Protein AF-A0A961ENX4-F1 (afdb_monomer)

pLDDT: mean 89.89, std 12.04, range [36.5, 98.56]

Structure (mmCIF, N/CA/C/O backbone):
data_AF-A0A961ENX4-F1
#
_entry.id   AF-A0A961ENX4-F1
#
loop_
_atom_site.group_PDB
_atom_site.id
_atom_site.type_symbol
_atom_site.label_atom_id
_atom_site.label_alt_id
_atom_site.label_comp_id
_atom_site.label_asym_id
_atom_site.label_entity_id
_atom_site.label_seq_id
_atom_site.pdbx_PDB_ins_code
_atom_site.Cartn_x
_atom_site.Cartn_y
_atom_site.Cartn_z
_atom_site.occupancy
_atom_site.B_iso_or_equiv
_atom_site.auth_seq_id
_atom_site.auth_comp_id
_atom_site.auth_asym_id
_atom_site.auth_atom_id
_atom_site.pdbx_PDB_model_num
ATOM 1 N N . MET A 1 1 ? -24.444 -2.095 -4.458 1.00 38.94 1 MET A N 1
ATOM 2 C CA . MET A 1 1 ? -23.773 -3.335 -4.015 1.00 38.94 1 MET A CA 1
ATOM 3 C C . MET A 1 1 ? -23.773 -3.340 -2.499 1.00 38.94 1 MET A C 1
ATOM 5 O O . MET A 1 1 ? -23.603 -2.269 -1.932 1.00 38.94 1 MET A O 1
ATOM 9 N N . ALA A 1 2 ? -24.076 -4.467 -1.851 1.00 36.50 2 ALA A N 1
ATOM 10 C CA . ALA A 1 2 ? -24.111 -4.526 -0.391 1.00 36.50 2 ALA A CA 1
ATOM 11 C C . ALA A 1 2 ? -22.717 -4.168 0.143 1.00 36.50 2 ALA A C 1
ATOM 13 O O . ALA A 1 2 ? -21.761 -4.895 -0.107 1.00 36.50 2 ALA A O 1
ATOM 14 N N . SER A 1 3 ? -22.601 -3.008 0.793 1.00 51.31 3 SER A N 1
ATOM 15 C CA . SER A 1 3 ? -21.394 -2.602 1.507 1.00 51.31 3 SER A CA 1
ATOM 16 C C . SER A 1 3 ? -21.159 -3.649 2.590 1.00 51.31 3 SER A C 1
ATOM 18 O O . SER A 1 3 ? -21.927 -3.748 3.547 1.00 51.31 3 SER A O 1
ATOM 20 N N . SER A 1 4 ? -20.166 -4.507 2.374 1.00 67.62 4 SER A N 1
ATOM 21 C CA . SER A 1 4 ? -19.713 -5.474 3.360 1.00 67.62 4 SER A CA 1
ATOM 22 C C . SER A 1 4 ? -19.139 -4.685 4.531 1.00 67.62 4 SER A C 1
ATOM 24 O O . SER A 1 4 ? -18.039 -4.142 4.445 1.00 67.62 4 SER A O 1
ATOM 26 N N . GLN A 1 5 ? -19.935 -4.546 5.587 1.00 77.56 5 GLN A N 1
ATOM 27 C CA . GLN A 1 5 ? -19.506 -3.894 6.814 1.00 77.56 5 GLN A CA 1
ATOM 28 C C . GLN A 1 5 ? -18.536 -4.812 7.552 1.00 77.56 5 GLN A C 1
ATOM 30 O O . GLN A 1 5 ? -18.799 -6.002 7.725 1.00 77.56 5 GLN A O 1
ATOM 35 N N . PHE A 1 6 ? -17.431 -4.248 8.016 1.00 84.88 6 PHE A N 1
ATOM 36 C CA . PHE A 1 6 ? -16.545 -4.893 8.962 1.00 84.88 6 PHE A CA 1
ATOM 37 C C . PHE A 1 6 ? -17.251 -5.001 10.320 1.00 84.88 6 PHE A C 1
ATOM 39 O O . PHE A 1 6 ? -17.574 -3.986 10.940 1.00 84.88 6 PHE A O 1
ATOM 46 N N . GLN A 1 7 ? -17.510 -6.230 10.769 1.00 81.25 7 GLN A N 1
ATOM 47 C CA . GLN A 1 7 ? -18.199 -6.517 12.037 1.00 81.25 7 GLN A CA 1
ATOM 48 C C . GLN A 1 7 ? -17.242 -7.000 13.140 1.00 81.25 7 GLN A C 1
ATOM 50 O O . GLN A 1 7 ? -17.686 -7.343 14.233 1.00 81.25 7 GLN A O 1
ATOM 55 N N . GLY A 1 8 ? -15.933 -6.997 12.876 1.00 78.50 8 GLY A N 1
ATOM 56 C CA . GLY A 1 8 ? -14.927 -7.610 13.741 1.00 78.50 8 GLY A CA 1
ATOM 57 C C . GLY A 1 8 ? -14.709 -9.087 13.415 1.00 78.50 8 GLY A C 1
ATOM 58 O O . GLY A 1 8 ? -15.290 -9.628 12.475 1.00 78.50 8 GLY A O 1
ATOM 59 N N . THR A 1 9 ? -13.839 -9.734 14.187 1.00 79.12 9 THR A N 1
ATOM 60 C CA . THR A 1 9 ? -13.528 -11.163 14.062 1.00 79.12 9 THR A CA 1
ATOM 61 C C . THR A 1 9 ? -13.322 -11.774 15.444 1.00 79.12 9 THR A C 1
ATOM 63 O O . THR A 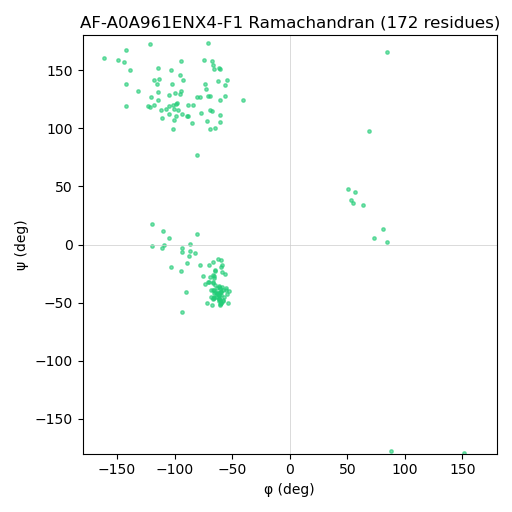1 9 ? -13.117 -11.058 16.424 1.00 79.12 9 THR A O 1
ATOM 66 N N . ASP A 1 10 ? -13.293 -13.105 15.524 1.00 79.19 10 ASP A N 1
ATOM 67 C CA . ASP A 1 10 ? -13.039 -13.837 16.776 1.00 79.19 10 ASP A CA 1
ATOM 68 C C . ASP A 1 10 ? -11.669 -13.515 17.412 1.00 79.19 10 ASP A C 1
ATOM 70 O O . ASP A 1 10 ? -11.407 -13.886 18.555 1.00 79.19 10 ASP A O 1
ATOM 74 N N . GLN A 1 11 ? -10.773 -12.855 16.669 1.00 79.94 11 GLN A N 1
ATOM 75 C CA . GLN A 1 11 ? -9.393 -12.569 17.066 1.00 79.94 11 GLN A CA 1
ATOM 76 C C . GLN A 1 11 ? -9.138 -11.086 17.362 1.00 79.94 11 GLN A C 1
ATOM 78 O O . GLN A 1 11 ? -8.025 -10.730 17.751 1.00 79.94 11 GLN A O 1
ATOM 83 N N . TYR A 1 12 ? -10.147 -10.220 17.224 1.00 84.38 12 TYR A N 1
ATOM 84 C CA . TYR A 1 12 ? -9.991 -8.787 17.447 1.00 84.38 12 TYR A CA 1
ATOM 85 C C . TYR A 1 12 ? -11.208 -8.174 18.121 1.00 84.38 12 TYR A C 1
ATOM 87 O O . TYR A 1 12 ? -12.316 -8.170 17.583 1.00 84.38 12 TYR A O 1
ATOM 95 N N . TYR A 1 13 ? -10.978 -7.603 19.303 1.00 84.31 13 TYR A N 1
ATOM 96 C CA . TYR A 1 13 ? -12.009 -6.864 20.014 1.00 84.31 13 TYR A CA 1
ATOM 97 C C . TYR A 1 13 ? -12.282 -5.535 19.306 1.00 84.31 13 TYR A C 1
ATOM 99 O O . TYR A 1 13 ? -11.491 -4.594 19.386 1.00 84.31 13 TYR A O 1
ATOM 107 N N . LEU A 1 14 ? -13.422 -5.463 18.623 1.00 86.81 14 LEU A N 1
ATOM 108 C CA . LEU A 1 14 ? -13.895 -4.261 17.953 1.00 86.81 14 LEU A CA 1
ATOM 109 C C . LEU A 1 14 ? -14.935 -3.562 18.832 1.00 86.81 14 LEU A C 1
ATOM 111 O O . LEU A 1 14 ? -16.048 -4.065 18.992 1.00 86.81 14 LEU A O 1
ATOM 115 N N . SER A 1 15 ? -14.596 -2.396 19.395 1.00 89.12 15 SER A N 1
ATOM 116 C CA . SER A 1 15 ? -15.615 -1.587 20.073 1.00 89.12 15 SER A CA 1
ATOM 117 C C . SER A 1 15 ? -16.646 -1.075 19.055 1.00 89.12 15 SER A C 1
ATOM 119 O O . SER A 1 15 ? -16.293 -0.842 17.892 1.00 89.12 15 SER A O 1
ATOM 121 N N . PRO A 1 16 ? -17.910 -0.851 19.460 1.00 89.31 16 PRO A N 1
ATOM 122 C CA . PRO A 1 16 ? -18.928 -0.309 18.562 1.00 89.31 16 PRO A CA 1
ATOM 123 C C . PRO A 1 16 ? -18.520 1.025 17.923 1.00 89.31 16 PRO A C 1
ATOM 125 O O . PRO A 1 16 ? -18.785 1.239 16.740 1.00 89.31 16 PRO A O 1
ATOM 128 N N . GLU A 1 17 ? -17.835 1.903 18.668 1.00 91.19 17 GLU A N 1
ATOM 129 C CA . GLU A 1 17 ? -17.363 3.183 18.124 1.00 91.19 17 GLU A CA 1
ATOM 130 C C . GLU A 1 17 ? -16.281 2.984 17.059 1.00 91.19 17 GLU A C 1
ATOM 132 O O . GLU A 1 17 ? -16.364 3.572 15.980 1.00 91.19 17 GLU A O 1
ATOM 137 N N . LEU A 1 18 ? -15.290 2.122 17.322 1.00 90.75 18 LEU A N 1
ATOM 138 C CA . LEU A 1 18 ? -14.226 1.834 16.362 1.00 90.75 18 LEU A CA 1
ATOM 139 C C . LEU A 1 18 ? -14.792 1.180 15.098 1.00 90.75 18 LEU A C 1
ATOM 141 O O . LEU A 1 18 ? -14.431 1.570 13.990 1.00 90.75 18 LEU A O 1
ATOM 145 N N . GLY A 1 19 ? -15.729 0.242 15.251 1.00 92.88 19 GLY A N 1
ATOM 146 C CA . GLY A 1 19 ? -16.423 -0.377 14.124 1.00 92.88 19 GLY A CA 1
ATOM 147 C C . GLY A 1 19 ? -17.184 0.639 13.271 1.00 92.88 19 GLY A C 1
ATOM 148 O O . GLY A 1 19 ? -17.126 0.574 12.043 1.00 92.88 19 GLY A O 1
ATOM 149 N N . ALA A 1 20 ? -17.852 1.615 13.893 1.00 93.50 20 ALA A N 1
ATOM 150 C CA . ALA A 1 20 ? -18.536 2.682 13.168 1.00 93.50 20 ALA A CA 1
ATOM 151 C C . ALA A 1 20 ? -17.556 3.564 12.376 1.00 93.50 20 ALA A C 1
ATOM 153 O O . ALA A 1 20 ? -17.796 3.828 11.198 1.00 93.50 20 ALA A O 1
ATOM 154 N N . ILE A 1 21 ? -16.434 3.968 12.986 1.00 94.69 21 ILE A N 1
ATOM 155 C CA . ILE A 1 21 ? -15.397 4.780 12.327 1.00 94.69 21 ILE A CA 1
ATOM 156 C C . ILE A 1 21 ? -14.795 4.030 11.134 1.00 94.69 21 ILE A C 1
ATOM 158 O O . ILE A 1 21 ? -14.695 4.589 10.043 1.00 94.69 21 ILE A O 1
ATOM 162 N N . VAL A 1 22 ? -14.438 2.754 11.318 1.00 94.81 22 VAL A N 1
ATOM 163 C CA . VAL A 1 22 ? -13.859 1.915 10.258 1.00 94.81 22 VAL A CA 1
ATOM 164 C C . VAL A 1 22 ? -14.820 1.790 9.081 1.00 94.81 22 VAL A C 1
ATOM 166 O O . VAL A 1 22 ? -14.445 2.062 7.942 1.00 94.81 22 VAL A O 1
ATOM 169 N N . ASN A 1 23 ? -16.078 1.436 9.342 1.00 94.94 23 ASN A N 1
ATOM 170 C CA . ASN A 1 23 ? -17.070 1.281 8.281 1.00 94.94 23 ASN A CA 1
ATOM 171 C C . ASN A 1 23 ? -17.376 2.598 7.562 1.00 94.94 23 ASN A C 1
ATOM 173 O O . ASN A 1 23 ? -17.581 2.598 6.349 1.00 94.94 23 ASN A O 1
ATOM 177 N N . MET A 1 24 ? -17.367 3.720 8.284 1.00 95.62 24 MET A N 1
ATOM 178 C CA . MET A 1 24 ? -17.531 5.044 7.691 1.00 95.62 24 MET A CA 1
ATOM 179 C C . MET A 1 24 ? -16.357 5.395 6.773 1.00 95.62 24 MET A C 1
ATOM 181 O O . MET A 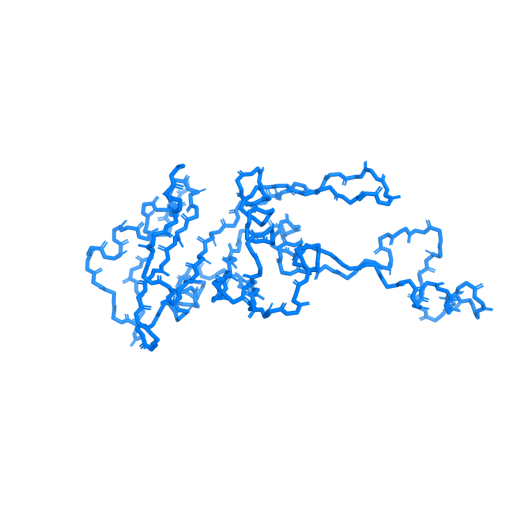1 24 ? -16.585 5.803 5.637 1.00 95.62 24 MET A O 1
ATOM 185 N N . ALA A 1 25 ? -15.115 5.166 7.211 1.00 95.19 25 ALA A N 1
ATOM 186 C CA . ALA A 1 25 ? -13.925 5.391 6.391 1.00 95.19 25 ALA A CA 1
ATOM 187 C C . ALA A 1 25 ? -13.937 4.534 5.111 1.00 95.19 25 ALA A C 1
ATOM 189 O O . ALA A 1 25 ? -13.689 5.049 4.021 1.00 95.19 25 ALA A O 1
ATOM 190 N N . ILE A 1 26 ? -14.322 3.255 5.222 1.00 94.81 26 ILE A N 1
ATOM 191 C CA . ILE A 1 26 ? -14.466 2.335 4.079 1.00 94.81 26 ILE A CA 1
ATOM 192 C C . ILE A 1 26 ? -15.527 2.835 3.091 1.00 94.81 26 ILE A C 1
ATOM 194 O O . ILE A 1 26 ? -15.290 2.820 1.879 1.00 94.81 26 ILE A O 1
ATOM 198 N N . ALA A 1 27 ? -16.687 3.265 3.597 1.00 94.44 27 ALA A N 1
ATOM 199 C CA . ALA A 1 27 ? -17.802 3.743 2.782 1.00 94.44 27 ALA A CA 1
ATOM 200 C C . ALA A 1 27 ? -17.514 5.092 2.105 1.00 94.44 27 ALA A C 1
ATOM 202 O O . ALA A 1 27 ? -17.996 5.333 1.003 1.00 94.44 27 ALA A O 1
ATOM 203 N N . MET A 1 28 ? -16.732 5.958 2.755 1.00 94.69 28 MET A N 1
ATOM 204 C CA . MET A 1 28 ? -16.313 7.255 2.216 1.00 94.69 28 MET A CA 1
ATOM 205 C C . MET A 1 28 ? -15.040 7.177 1.366 1.00 94.69 28 MET A C 1
ATOM 207 O O . MET A 1 28 ? -14.628 8.195 0.813 1.00 94.69 28 MET A O 1
ATOM 211 N N . GLU A 1 29 ? -14.404 6.004 1.295 1.00 94.06 29 GLU A N 1
ATOM 212 C CA . GLU A 1 29 ? -13.115 5.791 0.624 1.00 94.06 29 GLU A CA 1
ATOM 213 C C . GLU A 1 29 ? -12.031 6.769 1.100 1.00 94.06 29 GLU A C 1
ATOM 215 O O . GLU A 1 29 ? -11.218 7.275 0.320 1.00 94.06 29 GLU A O 1
ATOM 220 N N . LYS A 1 30 ? -12.047 7.060 2.405 1.00 93.25 30 LYS A N 1
ATOM 221 C CA . LYS A 1 30 ? -11.075 7.933 3.060 1.00 93.25 30 LYS A CA 1
ATOM 222 C C . LYS A 1 30 ? -10.040 7.096 3.816 1.00 93.25 30 LYS A C 1
ATOM 224 O O . LYS A 1 30 ? -10.430 6.139 4.488 1.00 93.25 30 LYS A O 1
ATOM 229 N N . PRO A 1 31 ? -8.743 7.453 3.750 1.00 94.88 31 PRO A N 1
ATOM 230 C CA . PRO A 1 31 ? -7.724 6.829 4.586 1.00 94.88 31 PRO A CA 1
ATOM 231 C C . PRO A 1 31 ? -8.055 6.945 6.077 1.00 94.88 31 PRO A C 1
ATOM 233 O O . PRO A 1 31 ? -8.461 8.009 6.548 1.00 94.88 31 PRO A O 1
ATOM 236 N N . LEU A 1 32 ? -7.852 5.861 6.829 1.00 94.81 32 LEU A N 1
ATOM 237 C CA . LEU A 1 32 ? -8.027 5.840 8.280 1.00 94.81 32 LEU A CA 1
ATOM 238 C C . LEU A 1 32 ? -6.665 5.849 8.978 1.00 94.81 32 LEU A C 1
ATOM 240 O O . LEU A 1 32 ? -5.937 4.859 8.930 1.00 94.81 32 LEU A O 1
ATOM 244 N N . LEU A 1 33 ? -6.343 6.949 9.665 1.00 94.31 33 LEU A N 1
ATOM 245 C CA . LEU A 1 33 ? -5.155 7.052 10.514 1.00 94.31 33 LEU A CA 1
ATOM 246 C C . LEU A 1 33 ? -5.462 6.571 11.937 1.00 94.31 33 LEU A C 1
ATOM 248 O O . LEU A 1 33 ? -6.287 7.152 12.640 1.00 94.31 33 LEU A O 1
ATOM 252 N N . LEU A 1 34 ? -4.739 5.547 12.376 1.00 93.38 34 LEU A N 1
ATOM 253 C CA . LEU A 1 34 ? -4.788 4.992 13.721 1.00 93.38 34 LEU A CA 1
ATOM 254 C C . LEU A 1 34 ? -3.545 5.424 14.498 1.00 93.38 34 LEU A C 1
ATOM 256 O O . LEU A 1 34 ? -2.420 5.064 14.143 1.00 93.38 34 LEU A O 1
ATOM 260 N N . THR A 1 35 ? -3.755 6.151 15.592 1.00 91.31 35 THR A N 1
ATOM 261 C CA . THR A 1 35 ? -2.699 6.576 16.519 1.00 91.31 35 THR A CA 1
ATOM 262 C C . THR A 1 35 ? -2.880 5.920 17.883 1.00 91.31 35 THR A C 1
ATOM 264 O O . THR A 1 35 ? -3.987 5.554 18.280 1.00 91.31 35 THR A O 1
ATOM 267 N N . GLY A 1 36 ? -1.783 5.724 18.613 1.00 88.56 36 GLY A N 1
ATOM 268 C CA . GLY A 1 36 ? -1.824 5.197 19.977 1.00 88.56 36 GLY A CA 1
ATOM 269 C C . GLY A 1 36 ? -0.565 4.434 20.357 1.00 88.56 36 GLY A C 1
ATOM 270 O O . GLY A 1 36 ? 0.342 4.276 19.543 1.00 88.56 36 GLY A O 1
ATOM 271 N N . GLU A 1 37 ? -0.534 3.910 21.580 1.00 86.62 37 GLU A N 1
ATOM 272 C CA . GLU A 1 37 ? 0.624 3.179 22.104 1.00 86.62 37 GLU A CA 1
ATOM 273 C C . GLU A 1 37 ? 0.940 1.913 21.277 1.00 86.62 37 GLU A C 1
ATOM 275 O O . GLU A 1 37 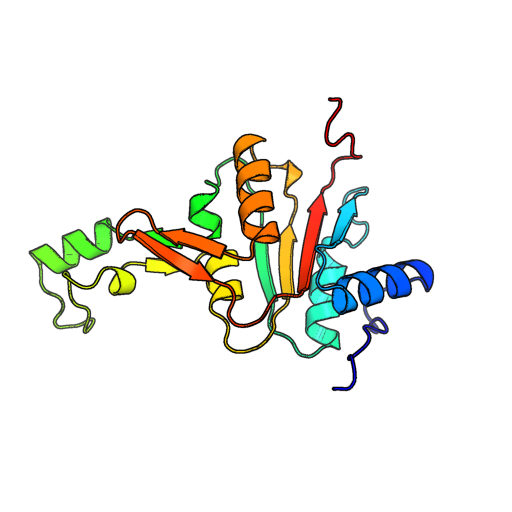? 0.041 1.313 20.667 1.00 86.62 37 GLU A O 1
ATOM 280 N N . PRO A 1 38 ? 2.206 1.471 21.228 1.00 86.75 38 PRO A N 1
ATOM 281 C CA . PRO A 1 38 ? 2.560 0.167 20.681 1.00 86.75 38 PRO A CA 1
ATOM 282 C C . PRO A 1 38 ? 1.770 -0.965 21.355 1.00 86.75 38 PRO A C 1
ATOM 284 O O . PRO A 1 38 ? 1.529 -0.946 22.560 1.00 86.75 3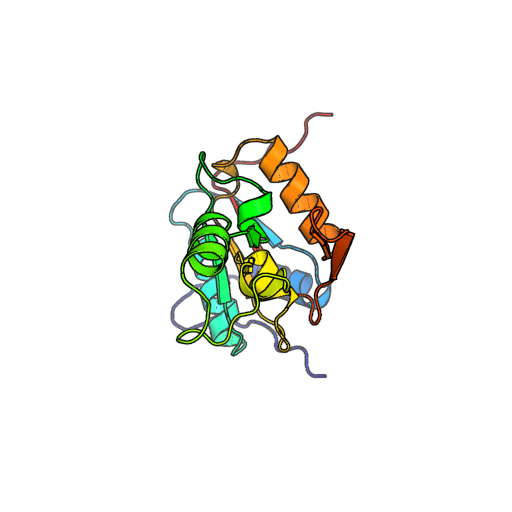8 PRO A O 1
ATOM 287 N N . GLY A 1 39 ? 1.362 -1.970 20.576 1.00 85.00 39 GLY A N 1
ATOM 288 C CA . GLY A 1 39 ? 0.634 -3.134 21.098 1.00 85.00 39 GLY A CA 1
ATOM 289 C C . GLY A 1 39 ? -0.884 -2.965 21.255 1.00 85.00 39 GLY A C 1
ATOM 290 O O . GLY A 1 39 ? -1.547 -3.913 21.657 1.00 85.00 39 GLY A O 1
ATOM 291 N N . THR A 1 40 ? -1.472 -1.825 20.874 1.00 87.88 40 THR A N 1
ATOM 292 C CA . THR A 1 40 ? -2.938 -1.599 20.920 1.00 87.88 40 THR A CA 1
ATOM 293 C C . THR A 1 40 ? -3.718 -2.204 19.743 1.00 87.88 40 THR A C 1
ATOM 295 O O . THR A 1 40 ? -4.904 -1.939 19.577 1.00 87.88 40 THR A O 1
ATOM 298 N N . GLY A 1 41 ? -3.070 -3.014 18.899 1.00 90.81 41 GLY A N 1
ATOM 299 C CA . GLY A 1 41 ? -3.735 -3.726 17.802 1.00 90.81 41 GLY A CA 1
ATOM 300 C C . GLY A 1 41 ? -3.998 -2.903 16.532 1.00 90.81 41 GLY A C 1
ATOM 301 O O . GLY A 1 41 ? -4.734 -3.370 15.670 1.00 90.81 41 GLY A O 1
ATOM 302 N N . LYS A 1 42 ? -3.394 -1.716 16.370 1.00 94.12 42 LYS A N 1
ATOM 303 C CA . LYS A 1 42 ? -3.555 -0.862 15.168 1.00 94.12 42 LYS A CA 1
ATOM 304 C C . LYS A 1 42 ? -3.242 -1.611 13.870 1.00 94.12 42 LYS A C 1
ATOM 306 O O . LYS A 1 42 ? -4.050 -1.636 12.951 1.00 94.12 42 LYS A O 1
ATOM 311 N N . THR A 1 43 ? -2.086 -2.269 13.837 1.00 95.00 43 THR A N 1
ATOM 312 C CA . THR A 1 43 ? -1.650 -3.102 12.715 1.00 95.00 43 THR A CA 1
ATOM 313 C C . THR A 1 43 ? -2.621 -4.261 12.497 1.00 95.00 43 THR A C 1
ATOM 315 O O . THR A 1 43 ? -3.079 -4.466 11.379 1.00 95.00 43 THR A O 1
ATOM 318 N N . GLN A 1 44 ? -3.008 -4.967 13.570 1.00 94.94 44 GLN A N 1
ATOM 319 C CA . GLN A 1 44 ? -3.917 -6.118 13.503 1.00 94.94 44 GLN A CA 1
ATOM 320 C C . GLN A 1 44 ? -5.281 -5.758 12.901 1.00 94.94 44 GLN A C 1
ATOM 322 O O . GLN A 1 44 ? -5.825 -6.551 12.141 1.00 94.94 44 GLN A O 1
ATOM 327 N N . LEU A 1 45 ? -5.808 -4.561 13.174 1.00 94.94 45 LEU A N 1
ATOM 328 C CA . LEU A 1 45 ? -7.083 -4.110 12.614 1.00 94.94 45 LEU A CA 1
ATOM 329 C C . LEU A 1 45 ? -7.104 -4.201 11.078 1.00 94.94 45 LEU A C 1
ATOM 331 O O . LEU A 1 45 ? -8.082 -4.684 10.518 1.00 94.94 45 LEU A O 1
ATOM 335 N N . ALA A 1 46 ? -6.024 -3.817 10.391 1.00 96.38 46 ALA A N 1
ATOM 336 C CA . ALA A 1 46 ? -5.955 -3.918 8.930 1.00 96.38 46 ALA A CA 1
ATOM 337 C C . ALA A 1 46 ? -6.002 -5.374 8.434 1.00 96.38 46 ALA A C 1
ATOM 339 O O . ALA A 1 46 ? -6.703 -5.674 7.467 1.00 96.38 46 ALA A O 1
ATOM 340 N N . PHE A 1 47 ? -5.307 -6.288 9.123 1.00 96.31 47 PHE A N 1
ATOM 341 C CA . PHE A 1 47 ? -5.344 -7.722 8.810 1.00 96.31 47 PHE A CA 1
ATOM 342 C C . PHE A 1 47 ? -6.750 -8.298 8.984 1.00 96.31 47 PHE A C 1
ATOM 344 O O . PHE A 1 47 ? -7.212 -9.074 8.149 1.00 96.31 47 PHE A O 1
ATOM 351 N N . GLU A 1 48 ? -7.450 -7.898 10.043 1.00 95.81 48 GLU A N 1
ATOM 352 C CA . GLU A 1 48 ? -8.800 -8.388 10.319 1.00 95.81 48 GLU A CA 1
ATOM 353 C C . GLU A 1 48 ? -9.843 -7.796 9.376 1.00 95.81 48 GLU A C 1
ATOM 355 O O . GLU A 1 48 ? -10.763 -8.511 8.984 1.00 95.81 48 GLU A O 1
ATOM 360 N N . ILE A 1 49 ? -9.682 -6.542 8.941 1.00 95.25 49 ILE A N 1
ATOM 361 C CA . ILE A 1 49 ? -10.509 -5.960 7.876 1.00 95.25 49 ILE A CA 1
ATOM 362 C C . ILE A 1 49 ? -10.337 -6.772 6.590 1.00 95.25 49 ILE A C 1
ATOM 364 O O . ILE A 1 49 ? -11.331 -7.229 6.027 1.00 95.25 49 ILE A O 1
ATOM 368 N N . ALA A 1 50 ? -9.096 -7.010 6.152 1.00 96.25 50 ALA A N 1
ATOM 369 C CA . ALA A 1 50 ? -8.823 -7.781 4.938 1.00 96.25 50 ALA A CA 1
ATOM 370 C C . ALA A 1 50 ? -9.433 -9.188 5.022 1.00 96.25 50 ALA A C 1
ATOM 372 O O . ALA A 1 50 ? -10.183 -9.608 4.141 1.00 96.25 50 ALA A O 1
ATOM 373 N N . ARG A 1 51 ? -9.205 -9.882 6.143 1.00 94.25 51 ARG A N 1
ATOM 374 C CA . ARG A 1 51 ? -9.749 -11.219 6.401 1.00 94.25 51 ARG A CA 1
ATOM 375 C C . ARG A 1 51 ? -11.277 -11.242 6.424 1.00 94.25 51 ARG A C 1
ATOM 377 O O . ARG A 1 51 ? -11.876 -12.101 5.784 1.00 94.25 51 ARG A O 1
ATOM 384 N N . SER A 1 52 ? -11.908 -10.329 7.162 1.00 93.62 52 SER A N 1
ATOM 385 C CA . SER A 1 52 ? -13.367 -10.276 7.319 1.00 93.62 52 SER A CA 1
ATOM 386 C C . SER A 1 52 ? -14.076 -9.928 6.015 1.00 93.62 52 SER A C 1
ATOM 388 O O . SER A 1 52 ? -15.205 -10.371 5.812 1.00 93.62 52 SER A O 1
ATOM 390 N N . LEU A 1 53 ? -13.445 -9.125 5.157 1.00 93.88 53 LEU A N 1
ATOM 391 C CA . LEU A 1 53 ? -14.004 -8.713 3.872 1.00 93.88 53 LEU A CA 1
ATOM 392 C C . LEU A 1 53 ? -13.562 -9.616 2.709 1.00 93.88 53 LEU A C 1
ATOM 394 O O . LEU A 1 53 ? -14.018 -9.416 1.586 1.00 93.88 53 LEU A O 1
ATOM 398 N N . GLY A 1 54 ? -12.702 -10.609 2.964 1.00 95.19 54 GLY A N 1
ATOM 399 C CA . GLY A 1 54 ? -12.169 -11.508 1.937 1.00 95.19 54 GLY A CA 1
ATOM 400 C C . GLY A 1 54 ? -11.317 -10.789 0.886 1.00 95.19 54 GLY A C 1
ATOM 401 O O . GLY A 1 54 ? -11.369 -11.150 -0.287 1.00 95.19 54 GLY A O 1
ATOM 402 N N . MET A 1 55 ? -10.588 -9.751 1.297 1.00 96.75 55 MET A N 1
ATOM 403 C CA . MET A 1 55 ? -9.746 -8.917 0.439 1.00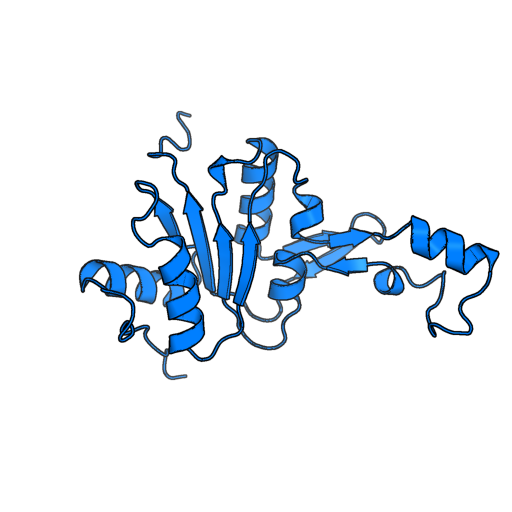 96.75 55 MET A CA 1
ATOM 404 C C . MET A 1 55 ? -8.267 -9.272 0.599 1.00 96.75 55 MET A C 1
ATOM 406 O O . MET A 1 55 ? -7.825 -9.655 1.684 1.00 96.75 55 MET A O 1
ATOM 410 N N . ASP A 1 56 ? -7.496 -9.079 -0.470 1.00 97.94 56 ASP A N 1
ATOM 411 C CA . ASP A 1 56 ? -6.036 -9.129 -0.403 1.00 97.94 56 ASP A CA 1
ATOM 412 C C . ASP A 1 56 ? -5.495 -7.966 0.445 1.00 97.94 56 ASP A C 1
ATOM 414 O O . ASP A 1 56 ? -6.137 -6.917 0.573 1.00 97.94 56 ASP A O 1
ATOM 418 N N . LEU A 1 57 ? -4.311 -8.152 1.034 1.00 98.25 57 LEU A N 1
ATOM 419 C CA . LEU A 1 57 ? -3.657 -7.165 1.893 1.00 98.25 57 LEU A CA 1
ATOM 420 C C . LEU A 1 57 ? -2.267 -6.827 1.357 1.00 98.25 57 LEU A C 1
ATOM 422 O O . LEU A 1 57 ? -1.376 -7.675 1.335 1.00 98.25 57 LEU A O 1
ATOM 426 N N . GLU A 1 58 ? -2.068 -5.559 1.021 1.00 98.44 58 GLU A N 1
ATOM 427 C CA . GLU A 1 58 ? -0.765 -4.990 0.705 1.00 98.44 58 GLU A CA 1
ATOM 428 C C . GLU A 1 58 ? -0.215 -4.244 1.919 1.00 98.44 58 GLU A C 1
ATOM 430 O O . GLU A 1 58 ? -0.903 -3.426 2.530 1.00 98.44 58 GLU A O 1
ATOM 435 N N . VAL A 1 59 ? 1.035 -4.531 2.291 1.00 98.00 59 VAL A N 1
ATOM 436 C CA . VAL A 1 59 ? 1.658 -3.967 3.496 1.00 98.00 59 VAL A CA 1
ATOM 437 C C . VAL A 1 59 ? 2.919 -3.198 3.136 1.00 98.00 59 VAL A C 1
ATOM 439 O O . VAL A 1 59 ? 3.905 -3.769 2.667 1.00 98.00 59 VAL A O 1
ATOM 442 N N . LEU A 1 60 ? 2.907 -1.905 3.439 1.00 96.31 60 LEU A N 1
ATOM 443 C CA . LEU A 1 60 ? 4.081 -1.054 3.511 1.00 96.31 60 LEU A CA 1
ATOM 444 C C . LEU A 1 60 ? 4.469 -0.892 4.978 1.00 96.31 60 LEU A C 1
ATOM 446 O O . LEU A 1 60 ? 3.803 -0.181 5.722 1.00 96.31 60 LEU A O 1
ATOM 450 N N . ARG A 1 61 ? 5.561 -1.531 5.401 1.00 94.62 61 ARG A N 1
ATOM 451 C CA . ARG A 1 61 ? 6.139 -1.277 6.725 1.00 94.62 61 ARG A CA 1
ATOM 452 C C . ARG A 1 61 ? 7.217 -0.212 6.612 1.00 94.62 61 ARG A C 1
ATOM 454 O O . ARG A 1 61 ? 8.269 -0.468 6.021 1.00 94.62 61 ARG A O 1
ATOM 461 N N . ALA A 1 62 ? 6.953 0.952 7.189 1.00 90.25 62 ALA A N 1
ATOM 462 C CA . ALA A 1 62 ? 7.874 2.070 7.178 1.00 90.25 62 ALA A CA 1
ATOM 463 C C . ALA A 1 62 ? 9.188 1.740 7.900 1.00 90.25 62 ALA A C 1
ATOM 465 O O . ALA A 1 62 ? 9.235 1.071 8.937 1.00 90.25 62 ALA A O 1
ATOM 466 N N . LYS A 1 63 ? 10.280 2.231 7.320 1.00 88.56 63 LYS A N 1
ATOM 467 C CA . LYS A 1 63 ? 11.633 2.194 7.874 1.00 88.56 63 LYS A CA 1
ATOM 468 C C . LYS A 1 63 ? 12.273 3.545 7.596 1.00 88.56 63 LYS A C 1
ATOM 470 O O . LYS A 1 63 ? 11.999 4.124 6.554 1.00 88.56 63 LYS A O 1
ATOM 475 N N . SER A 1 64 ? 13.190 3.989 8.447 1.00 83.38 64 SER A N 1
ATOM 476 C CA . SER A 1 64 ? 13.898 5.266 8.255 1.00 83.38 64 SER A CA 1
ATOM 477 C C . SER A 1 64 ? 14.701 5.345 6.955 1.00 83.38 64 SER A C 1
ATOM 479 O O . SER A 1 64 ? 15.036 6.424 6.493 1.00 83.38 64 SER A O 1
ATOM 481 N N . THR A 1 65 ? 15.021 4.201 6.351 1.00 85.06 65 THR A N 1
ATOM 482 C CA . THR A 1 65 ? 15.801 4.129 5.113 1.00 85.06 65 THR A CA 1
ATOM 483 C C . THR A 1 65 ? 14.948 4.084 3.849 1.00 85.06 65 THR A C 1
ATOM 485 O O . THR A 1 65 ? 15.523 4.041 2.764 1.00 85.06 65 THR A O 1
ATOM 488 N N . ILE A 1 66 ? 13.618 3.987 3.963 1.00 82.75 66 ILE A N 1
ATOM 489 C CA . ILE A 1 66 ? 12.757 3.834 2.788 1.00 82.75 66 ILE A CA 1
ATOM 490 C C . ILE A 1 66 ? 12.674 5.153 2.027 1.00 82.75 66 ILE A C 1
ATOM 492 O O . ILE A 1 66 ? 12.523 6.218 2.622 1.00 82.75 66 ILE A O 1
ATOM 496 N N . ARG A 1 67 ? 12.736 5.078 0.700 1.00 84.06 67 ARG A N 1
ATOM 497 C CA . ARG A 1 67 ? 12.424 6.223 -0.161 1.00 84.06 67 ARG A CA 1
ATOM 498 C C . ARG A 1 67 ? 10.952 6.166 -0.547 1.00 84.06 67 ARG A C 1
ATOM 500 O O . ARG A 1 67 ? 10.449 5.083 -0.828 1.00 84.06 67 ARG A O 1
ATOM 507 N N . GLY A 1 68 ? 10.270 7.310 -0.612 1.00 80.31 68 GLY A N 1
ATOM 508 C CA . GLY A 1 68 ? 8.848 7.357 -0.990 1.00 80.31 68 GLY A CA 1
ATOM 509 C C . GLY A 1 68 ? 8.558 6.646 -2.318 1.00 80.31 68 GLY A C 1
ATOM 510 O O . GLY A 1 68 ? 7.609 5.876 -2.412 1.00 80.31 68 GLY A O 1
ATOM 511 N N . GLU A 1 69 ? 9.449 6.800 -3.303 1.00 86.62 69 GLU A N 1
ATOM 512 C CA . GLU A 1 69 ? 9.362 6.120 -4.604 1.00 86.62 69 GLU A CA 1
ATOM 513 C C . GLU A 1 69 ? 9.332 4.587 -4.462 1.00 86.62 69 GLU A C 1
ATOM 515 O O . GLU A 1 69 ? 8.514 3.945 -5.113 1.00 86.62 69 GLU A O 1
ATOM 520 N N . GLU A 1 70 ? 10.113 4.000 -3.543 1.00 91.81 70 GLU A N 1
ATOM 521 C CA . GLU A 1 70 ? 10.171 2.544 -3.314 1.00 91.81 70 GLU A CA 1
ATOM 522 C C . GLU A 1 70 ? 8.844 1.967 -2.793 1.00 91.81 70 GLU A C 1
ATOM 524 O O . GLU A 1 70 ? 8.569 0.776 -2.972 1.00 91.81 70 GLU A O 1
ATOM 529 N N . ALA A 1 71 ? 7.995 2.793 -2.171 1.00 94.69 71 ALA A N 1
ATOM 530 C CA . ALA A 1 71 ? 6.645 2.385 -1.791 1.00 94.69 71 ALA A CA 1
ATOM 531 C C . ALA A 1 71 ? 5.742 2.178 -3.019 1.00 94.69 71 ALA A C 1
ATOM 533 O O . ALA A 1 71 ? 4.832 1.343 -2.979 1.00 94.69 71 ALA A O 1
ATOM 534 N N . CYS A 1 72 ? 6.018 2.891 -4.113 1.00 96.81 72 CYS A N 1
ATOM 535 C CA . CYS A 1 72 ? 5.288 2.829 -5.374 1.00 96.81 72 CYS A CA 1
ATOM 536 C C . CYS A 1 72 ? 5.931 1.831 -6.346 1.00 96.81 72 CYS A C 1
ATOM 538 O O . CYS A 1 72 ? 5.284 0.867 -6.763 1.00 96.81 72 CYS A O 1
ATOM 540 N N . TYR A 1 73 ? 7.205 2.021 -6.692 1.00 96.75 73 TYR A N 1
ATOM 541 C CA . TYR A 1 73 ? 7.954 1.162 -7.604 1.00 96.75 73 TYR A CA 1
ATOM 542 C C . TYR A 1 73 ? 9.474 1.338 -7.469 1.00 96.75 73 TYR A C 1
ATOM 544 O O . TYR A 1 73 ? 9.974 2.353 -6.999 1.00 96.75 73 TYR A O 1
ATOM 552 N N . VAL A 1 74 ? 10.224 0.343 -7.937 1.00 95.25 74 VAL A N 1
ATOM 553 C CA . VAL A 1 74 ? 11.680 0.398 -8.090 1.00 95.25 74 VAL A CA 1
ATOM 554 C C . VAL A 1 74 ? 12.043 -0.108 -9.475 1.00 95.25 74 VAL A C 1
ATOM 556 O O . VAL A 1 74 ? 11.581 -1.170 -9.892 1.00 95.25 74 VAL A O 1
ATOM 559 N N . GLN A 1 75 ? 12.893 0.627 -10.187 1.00 94.44 75 GLN A N 1
ATOM 560 C CA . GLN A 1 75 ? 13.479 0.136 -11.428 1.00 94.44 75 GLN A CA 1
ATOM 561 C C . GLN A 1 75 ? 14.713 -0.731 -11.133 1.00 94.44 75 GLN A C 1
ATOM 563 O O . GLN A 1 75 ? 15.715 -0.244 -10.607 1.00 94.44 75 GLN A O 1
ATOM 568 N N . ASP A 1 76 ? 14.691 -1.997 -11.549 1.00 94.75 76 ASP A N 1
ATOM 569 C CA . ASP A 1 76 ? 15.843 -2.897 -11.476 1.00 94.75 76 ASP A CA 1
ATOM 570 C C . ASP A 1 76 ? 16.809 -2.649 -12.647 1.00 94.75 76 ASP A C 1
ATOM 572 O O . ASP A 1 76 ? 16.875 -3.369 -13.651 1.00 94.75 76 ASP A O 1
ATOM 576 N N . THR A 1 77 ? 17.570 -1.564 -12.522 1.00 93.31 77 THR A N 1
ATOM 577 C CA . THR A 1 77 ? 18.568 -1.153 -13.515 1.00 93.31 77 THR A CA 1
ATOM 578 C C . THR A 1 77 ? 19.728 -2.139 -13.623 1.00 93.31 77 THR A C 1
ATOM 580 O O . THR A 1 77 ? 20.306 -2.273 -14.704 1.00 93.31 77 THR A O 1
ATOM 583 N N . VAL A 1 78 ? 20.065 -2.850 -12.541 1.00 93.94 78 VAL A N 1
ATOM 584 C CA . VAL A 1 78 ? 21.137 -3.858 -12.540 1.00 93.94 78 VAL A CA 1
ATOM 585 C C . VAL A 1 78 ? 20.735 -5.032 -13.421 1.00 93.94 78 VAL A C 1
ATOM 587 O O . VAL A 1 78 ? 21.504 -5.450 -14.289 1.00 93.94 78 VAL A O 1
ATOM 590 N N . LEU A 1 79 ? 19.509 -5.520 -13.251 1.00 93.62 79 LEU A N 1
ATOM 591 C CA . LEU A 1 79 ? 18.969 -6.610 -14.043 1.00 93.62 79 LEU A CA 1
ATOM 592 C C . LEU A 1 79 ? 18.787 -6.216 -15.509 1.00 93.62 79 LEU A C 1
ATOM 594 O O . LEU A 1 79 ? 19.152 -6.991 -16.392 1.00 93.62 79 LEU A O 1
ATOM 598 N N . ARG A 1 80 ? 18.336 -4.984 -15.781 1.00 94.50 80 ARG A N 1
ATOM 599 C CA . ARG A 1 80 ? 18.261 -4.444 -17.148 1.00 94.50 80 ARG A CA 1
ATOM 600 C C . ARG A 1 80 ? 19.628 -4.371 -17.822 1.00 94.50 80 ARG A C 1
ATOM 602 O O . ARG A 1 80 ? 19.763 -4.748 -18.983 1.00 94.50 80 ARG A O 1
ATOM 609 N N . LEU A 1 81 ? 20.654 -3.907 -17.108 1.00 93.81 81 LEU A N 1
ATOM 610 C CA . LEU A 1 81 ? 22.018 -3.833 -17.634 1.00 93.81 81 LEU A CA 1
ATOM 611 C C . LEU A 1 81 ? 22.607 -5.225 -17.891 1.00 93.81 81 LEU A C 1
ATOM 613 O O . LEU A 1 81 ? 23.306 -5.421 -18.886 1.00 93.81 81 LEU A O 1
ATOM 617 N N . ASN A 1 82 ? 22.338 -6.180 -17.002 1.00 93.50 82 ASN A N 1
ATOM 618 C CA . ASN A 1 82 ? 22.743 -7.570 -17.171 1.00 93.50 82 ASN A CA 1
ATOM 619 C C . ASN A 1 82 ? 22.114 -8.174 -18.436 1.00 93.50 82 ASN A C 1
ATOM 621 O O . ASN A 1 82 ? 22.827 -8.675 -19.305 1.00 93.50 82 ASN A O 1
ATOM 625 N N . ASP A 1 83 ? 20.800 -8.033 -18.583 1.00 94.56 83 ASP A N 1
ATOM 626 C CA . ASP A 1 83 ? 20.048 -8.504 -19.746 1.00 94.56 83 ASP A CA 1
ATOM 627 C C . ASP A 1 83 ? 20.509 -7.817 -21.050 1.00 94.56 83 ASP A C 1
ATOM 629 O O . ASP A 1 83 ? 20.615 -8.467 -22.089 1.00 94.56 83 ASP A O 1
ATOM 633 N N . ALA A 1 84 ? 20.887 -6.534 -21.004 1.00 92.25 84 ALA A N 1
ATOM 634 C CA . ALA A 1 84 ? 21.448 -5.815 -22.153 1.00 92.25 84 ALA A CA 1
ATOM 635 C C . ALA A 1 84 ? 22.832 -6.330 -22.592 1.00 92.25 84 ALA A C 1
ATOM 637 O O . ALA A 1 84 ? 23.199 -6.187 -23.757 1.00 92.25 84 ALA A O 1
ATOM 638 N N . ARG A 1 85 ? 23.612 -6.922 -21.677 1.00 92.44 85 ARG A N 1
ATOM 639 C CA . ARG A 1 85 ? 24.947 -7.477 -21.969 1.00 92.44 85 ARG A CA 1
ATOM 640 C C . ARG A 1 85 ? 24.906 -8.938 -22.392 1.00 92.44 85 ARG A C 1
ATOM 642 O O . ARG A 1 85 ? 25.670 -9.331 -23.269 1.00 92.44 85 ARG A O 1
ATOM 649 N N . PHE A 1 86 ? 24.065 -9.736 -21.741 1.00 92.38 86 PHE A N 1
ATOM 650 C CA . PHE A 1 86 ? 24.073 -11.195 -21.872 1.00 92.38 86 PHE A CA 1
ATOM 651 C C . PHE A 1 86 ? 22.839 -11.754 -22.599 1.00 92.38 86 PHE A C 1
ATOM 653 O O . PHE A 1 86 ? 22.790 -12.951 -22.881 1.00 92.38 86 PHE A O 1
ATOM 660 N N . GLY A 1 87 ? 21.884 -10.894 -22.964 1.00 89.62 87 GLY A N 1
ATOM 661 C CA . GLY A 1 87 ? 20.643 -11.251 -23.648 1.00 89.62 87 GLY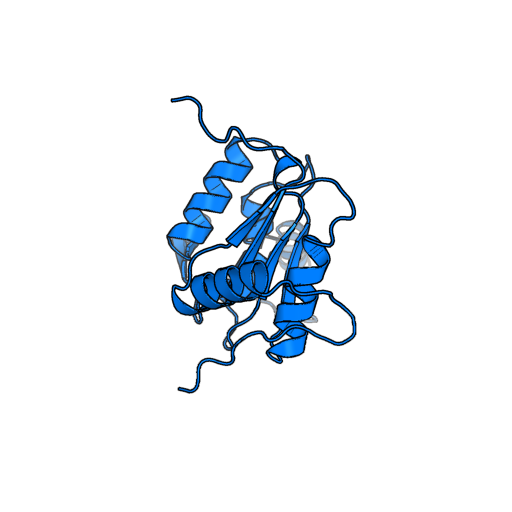 A CA 1
ATOM 662 C C . GLY A 1 87 ? 19.529 -11.706 -22.697 1.00 89.62 87 GLY A C 1
ATOM 663 O O . GLY A 1 87 ? 19.764 -12.033 -21.538 1.00 89.62 87 GLY A O 1
ATOM 664 N N . THR A 1 88 ? 18.297 -11.755 -23.209 1.00 89.75 88 THR A N 1
ATOM 665 C CA . THR A 1 88 ? 17.068 -12.041 -22.437 1.00 89.75 88 THR A CA 1
ATOM 666 C C . THR A 1 88 ? 16.434 -13.401 -22.749 1.00 89.75 88 THR A C 1
ATOM 668 O O . THR A 1 88 ? 15.317 -13.692 -22.321 1.00 89.75 88 THR A O 1
ATOM 671 N N . ALA A 1 89 ? 17.142 -14.271 -23.478 1.00 80.81 89 ALA A N 1
ATOM 672 C CA . ALA A 1 89 ? 16.588 -15.501 -24.055 1.00 80.81 89 ALA A CA 1
ATOM 673 C C . ALA A 1 89 ? 15.938 -16.461 -23.037 1.00 80.81 89 ALA A C 1
ATOM 675 O O . ALA A 1 89 ? 15.077 -17.252 -23.407 1.00 80.81 89 ALA A O 1
ATOM 676 N N . GLN A 1 90 ? 16.346 -16.405 -21.767 1.00 77.00 90 GLN A N 1
ATOM 677 C CA . GLN A 1 90 ? 15.838 -17.277 -20.699 1.00 77.00 90 GLN A CA 1
ATOM 678 C C . GLN A 1 90 ? 14.685 -16.654 -19.902 1.00 77.00 90 GLN A C 1
ATOM 680 O O . GLN A 1 90 ? 13.918 -17.381 -19.280 1.00 77.00 90 GLN A O 1
ATOM 685 N N . THR A 1 91 ? 14.569 -15.325 -19.899 1.00 82.62 91 THR A N 1
ATOM 686 C CA . THR A 1 91 ? 13.589 -14.588 -19.085 1.00 82.62 91 THR A CA 1
ATOM 687 C C . THR A 1 91 ? 12.400 -14.099 -19.905 1.00 82.62 91 THR A C 1
ATOM 689 O O . THR A 1 91 ? 11.358 -13.807 -19.330 1.00 82.62 91 THR A O 1
ATOM 692 N N . GLY A 1 92 ? 12.540 -14.012 -21.234 1.00 85.31 92 GLY A N 1
ATOM 693 C CA . GLY A 1 92 ? 11.497 -13.511 -22.134 1.00 85.31 92 GLY A CA 1
ATOM 694 C C . GLY A 1 92 ? 11.283 -11.998 -22.062 1.00 85.31 92 GLY A C 1
ATOM 695 O O . GLY A 1 92 ? 10.374 -11.491 -22.710 1.00 85.31 92 GLY A O 1
ATOM 696 N N . ARG A 1 93 ? 12.116 -11.286 -21.295 1.00 91.88 93 ARG A N 1
ATOM 697 C CA . ARG A 1 93 ? 12.065 -9.828 -21.172 1.00 91.88 93 ARG A CA 1
ATOM 698 C C . ARG A 1 93 ? 12.605 -9.131 -22.411 1.00 91.88 93 ARG A C 1
ATOM 700 O O . ARG A 1 93 ? 13.417 -9.685 -23.153 1.00 91.88 93 ARG A O 1
ATOM 707 N N . ASP A 1 94 ? 12.221 -7.881 -22.587 1.00 91.69 94 ASP A N 1
ATOM 708 C CA . ASP A 1 94 ? 12.770 -6.982 -23.591 1.00 91.69 94 ASP A CA 1
ATOM 709 C C . ASP A 1 94 ? 13.434 -5.785 -22.903 1.00 91.69 94 ASP A C 1
ATOM 711 O O . ASP A 1 94 ? 12.797 -5.005 -22.203 1.00 91.69 94 ASP A O 1
ATOM 715 N N . VAL A 1 95 ? 14.735 -5.605 -23.143 1.00 91.69 95 VAL A N 1
ATOM 716 C CA . VAL A 1 95 ? 15.558 -4.515 -22.582 1.00 91.69 95 VAL A CA 1
ATOM 717 C C . VAL A 1 95 ? 15.060 -3.107 -22.943 1.00 91.69 95 VAL A C 1
ATOM 719 O O . VAL A 1 95 ? 15.451 -2.126 -22.291 1.00 91.69 95 VAL A O 1
ATOM 722 N N . ASN A 1 96 ? 14.216 -3.002 -23.975 1.00 91.25 96 ASN A N 1
ATOM 723 C CA . ASN A 1 96 ? 13.562 -1.767 -24.404 1.00 91.25 96 ASN A CA 1
ATOM 724 C C . ASN A 1 96 ? 12.216 -1.529 -23.702 1.00 91.25 96 ASN A C 1
ATOM 726 O O . ASN A 1 96 ? 11.730 -0.399 -23.712 1.00 91.25 96 ASN A O 1
ATOM 730 N N . GLN A 1 97 ? 11.629 -2.551 -23.072 1.00 93.75 97 GLN A N 1
ATOM 731 C CA . GLN A 1 97 ? 10.387 -2.439 -22.315 1.00 93.75 97 GLN A CA 1
ATOM 732 C C . GLN A 1 97 ? 10.696 -2.060 -20.870 1.00 93.75 97 GLN A C 1
ATOM 734 O O . GLN A 1 97 ? 11.239 -2.844 -20.095 1.00 93.75 97 GLN A O 1
ATOM 739 N N . PHE A 1 98 ? 10.345 -0.833 -20.486 1.00 94.06 98 PHE A N 1
ATOM 740 C CA . PHE A 1 98 ? 10.608 -0.325 -19.137 1.00 94.06 98 PHE A CA 1
ATOM 741 C C . PHE A 1 98 ? 9.975 -1.209 -18.053 1.00 94.06 98 PHE A C 1
ATOM 743 O O . PHE A 1 98 ? 10.636 -1.561 -17.076 1.00 94.06 98 PHE A O 1
ATOM 750 N N . TYR A 1 99 ? 8.718 -1.609 -18.263 1.00 95.56 99 TYR A N 1
ATOM 751 C CA . TYR A 1 99 ? 7.918 -2.348 -17.288 1.00 95.56 99 TYR A CA 1
ATOM 752 C C . TYR A 1 99 ? 8.440 -3.751 -16.960 1.00 95.56 99 TYR A C 1
ATOM 754 O O . TYR A 1 99 ? 8.177 -4.239 -15.862 1.00 95.56 99 TYR A O 1
ATOM 762 N N . ASP A 1 100 ? 9.247 -4.357 -17.833 1.00 95.00 100 ASP A N 1
ATOM 763 C CA . ASP A 1 100 ? 9.881 -5.661 -17.588 1.00 95.00 100 ASP A CA 1
ATOM 764 C C . ASP A 1 100 ? 10.922 -5.617 -16.455 1.00 95.00 100 ASP A 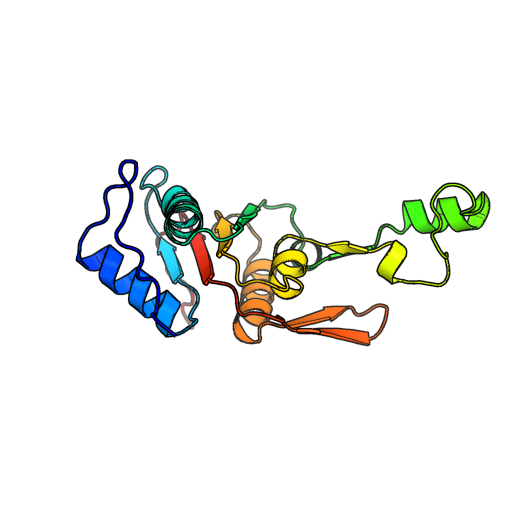C 1
ATOM 766 O O . ASP A 1 100 ? 11.331 -6.655 -15.923 1.00 95.00 100 ASP A O 1
ATOM 770 N N . TYR A 1 101 ? 11.342 -4.408 -16.075 1.00 95.81 101 TYR A N 1
ATOM 771 C CA . TYR A 1 101 ? 12.323 -4.138 -15.028 1.00 95.81 101 TYR A CA 1
ATOM 772 C C . TYR A 1 101 ? 11.745 -3.290 -13.895 1.00 95.81 101 TYR A C 1
ATOM 774 O O . TYR A 1 101 ? 12.501 -2.706 -13.124 1.00 95.81 101 TYR A O 1
ATOM 782 N N . VAL A 1 102 ? 10.418 -3.207 -13.783 1.00 96.25 102 VAL A N 1
ATOM 783 C CA . VAL A 1 102 ? 9.755 -2.518 -12.673 1.00 96.25 102 VAL A CA 1
ATOM 784 C C . VAL A 1 102 ? 9.341 -3.528 -11.616 1.00 96.25 102 VAL A C 1
ATOM 786 O O . VAL A 1 102 ? 8.542 -4.431 -11.863 1.00 96.25 102 VAL A O 1
ATOM 789 N N . ILE A 1 103 ? 9.843 -3.329 -10.404 1.00 96.19 103 ILE A N 1
ATOM 790 C CA . ILE A 1 103 ? 9.391 -4.026 -9.207 1.00 96.19 103 ILE A CA 1
ATOM 791 C C . ILE A 1 103 ? 8.395 -3.113 -8.500 1.00 96.19 103 ILE A C 1
ATOM 793 O O . ILE A 1 103 ? 8.746 -2.027 -8.049 1.00 96.19 103 ILE A O 1
ATOM 797 N N . TRP A 1 104 ? 7.143 -3.544 -8.399 1.00 97.38 104 TRP A N 1
ATOM 798 C CA . TRP A 1 104 ? 6.093 -2.745 -7.769 1.00 97.38 104 TRP A CA 1
ATOM 799 C C . TRP A 1 104 ? 6.191 -2.805 -6.251 1.00 97.38 104 TRP A C 1
ATOM 801 O O . TRP A 1 104 ? 6.191 -3.893 -5.664 1.00 97.38 104 TRP A O 1
ATOM 811 N N . GLY A 1 105 ? 6.230 -1.632 -5.623 1.00 97.00 105 GLY A N 1
ATOM 812 C CA . GLY A 1 105 ? 6.081 -1.487 -4.182 1.00 97.00 105 GLY A CA 1
ATOM 813 C C . GLY A 1 105 ? 4.636 -1.759 -3.739 1.00 97.00 105 GLY A C 1
ATOM 814 O O . GLY A 1 105 ? 3.757 -1.959 -4.582 1.00 97.00 105 GLY A O 1
ATOM 815 N N . PRO A 1 106 ? 4.358 -1.800 -2.425 1.00 97.62 106 PRO A N 1
ATOM 816 C CA . PRO A 1 106 ? 3.018 -2.087 -1.908 1.00 97.62 106 PRO A CA 1
ATOM 817 C C . PRO A 1 106 ? 1.924 -1.157 -2.451 1.00 97.62 106 PRO A C 1
ATOM 819 O O . PRO A 1 106 ? 0.845 -1.635 -2.790 1.00 97.62 106 PRO A O 1
ATOM 822 N N . ILE A 1 107 ? 2.208 0.143 -2.607 1.00 97.69 107 ILE A N 1
ATOM 823 C CA . ILE A 1 107 ? 1.255 1.107 -3.182 1.00 97.69 107 ILE A CA 1
ATOM 824 C C . ILE A 1 107 ? 1.035 0.808 -4.664 1.00 97.69 107 ILE A C 1
ATOM 826 O O . ILE A 1 107 ? -0.105 0.732 -5.116 1.00 97.69 107 ILE A O 1
ATOM 830 N N . GLY A 1 108 ? 2.112 0.557 -5.414 1.00 97.94 108 GLY A N 1
ATOM 831 C CA . GLY A 1 108 ? 2.019 0.201 -6.829 1.00 97.94 108 GLY A CA 1
ATOM 832 C C . GLY A 1 108 ? 1.221 -1.079 -7.067 1.00 97.94 108 GLY A C 1
ATOM 833 O O . GLY A 1 108 ? 0.405 -1.129 -7.984 1.00 97.94 108 GLY A O 1
ATOM 834 N N . ARG A 1 109 ? 1.399 -2.102 -6.222 1.00 98.44 109 ARG A N 1
ATOM 835 C CA . ARG A 1 109 ? 0.598 -3.333 -6.286 1.00 98.44 109 ARG A CA 1
ATOM 836 C C . ARG A 1 109 ? -0.866 -3.077 -5.945 1.00 98.44 109 ARG A C 1
ATOM 838 O O . ARG A 1 109 ? -1.726 -3.523 -6.696 1.00 98.44 109 ARG A O 1
ATOM 845 N N . ALA A 1 110 ? -1.144 -2.310 -4.889 1.00 98.56 110 ALA A N 1
ATOM 846 C CA . ALA A 1 110 ? -2.510 -1.963 -4.502 1.00 98.56 110 ALA A CA 1
ATOM 847 C C . ALA A 1 110 ? -3.242 -1.172 -5.598 1.00 98.56 110 ALA A C 1
ATOM 849 O O . ALA A 1 110 ? -4.385 -1.481 -5.917 1.00 98.56 110 ALA A O 1
ATOM 850 N N . PHE A 1 111 ? -2.583 -0.189 -6.221 1.00 98.25 111 PHE A N 1
ATOM 851 C CA . PHE A 1 111 ? -3.192 0.640 -7.266 1.00 98.25 111 PHE A CA 1
ATOM 852 C C . PHE A 1 111 ? -3.418 -0.142 -8.563 1.00 98.25 111 PHE A C 1
ATOM 854 O O . PHE A 1 111 ? -4.393 0.093 -9.271 1.00 98.25 111 PHE A O 1
ATOM 861 N N . ARG A 1 112 ? -2.557 -1.113 -8.872 1.00 97.94 112 ARG A N 1
ATOM 862 C CA . ARG A 1 112 ? -2.702 -1.962 -10.063 1.00 97.94 112 ARG A CA 1
ATOM 863 C C . ARG A 1 112 ? -3.588 -3.191 -9.843 1.00 97.94 112 ARG A C 1
ATOM 865 O O . ARG A 1 112 ? -3.745 -3.981 -10.772 1.00 97.94 112 ARG A O 1
ATOM 872 N N . ALA A 1 113 ? -4.138 -3.387 -8.647 1.00 98.12 113 ALA A N 1
ATOM 873 C CA . ALA A 1 113 ? -4.978 -4.538 -8.350 1.00 98.12 113 ALA A CA 1
ATOM 874 C C . ALA A 1 113 ? -6.334 -4.428 -9.067 1.00 98.12 113 ALA A C 1
ATOM 876 O O . ALA A 1 113 ? -7.052 -3.444 -8.920 1.00 98.12 113 ALA A O 1
ATOM 877 N N . GLU A 1 114 ? -6.716 -5.473 -9.807 1.00 97.31 114 GLU A N 1
ATOM 878 C CA . GLU A 1 114 ? -8.029 -5.556 -10.475 1.00 97.31 114 GLU A CA 1
ATOM 879 C C . GLU A 1 114 ? -9.193 -5.739 -9.489 1.00 97.31 114 GLU A C 1
ATOM 881 O O . GLU A 1 114 ? -10.356 -5.554 -9.839 1.00 97.31 114 GLU A O 1
ATOM 886 N N . LYS A 1 115 ? -8.888 -6.153 -8.254 1.00 96.88 115 LYS A N 1
ATOM 887 C CA . LYS A 1 115 ? -9.850 -6.301 -7.163 1.00 96.88 115 LYS A CA 1
ATOM 888 C C . LYS A 1 115 ? -9.470 -5.362 -6.033 1.00 96.88 115 LYS A C 1
ATOM 890 O O . LYS A 1 115 ? -8.295 -5.235 -5.695 1.00 96.88 115 LYS A O 1
ATOM 895 N N . ARG A 1 116 ? -10.484 -4.770 -5.399 1.00 97.00 116 ARG A N 1
ATOM 896 C CA . ARG A 1 116 ? -10.298 -3.929 -4.217 1.00 97.00 116 ARG A CA 1
ATOM 897 C C . ARG A 1 116 ? -9.570 -4.703 -3.114 1.00 97.00 116 ARG A C 1
ATOM 899 O O . ARG A 1 116 ? -9.992 -5.795 -2.736 1.00 97.00 116 ARG A O 1
ATOM 906 N N . CYS A 1 117 ? -8.501 -4.109 -2.597 1.00 98.12 117 CYS A N 1
ATO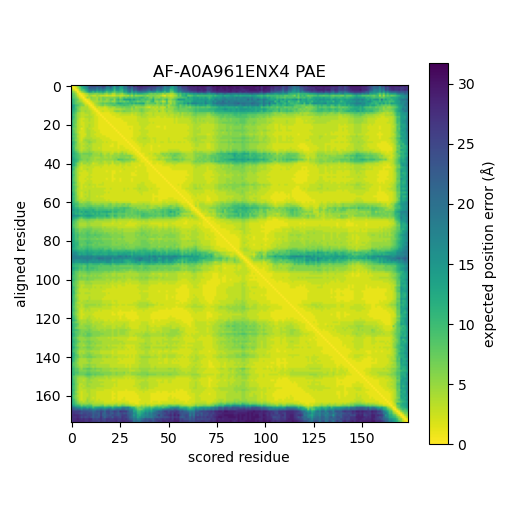M 907 C CA . CYS A 1 117 ? -7.665 -4.662 -1.537 1.00 98.12 117 CYS A CA 1
ATOM 908 C C . CYS A 1 117 ? -7.616 -3.723 -0.321 1.00 98.12 117 CYS A C 1
ATOM 910 O O . CYS A 1 117 ? -8.114 -2.592 -0.358 1.00 98.12 117 CYS A O 1
ATOM 912 N N . VAL A 1 118 ? -7.008 -4.196 0.764 1.00 98.50 118 VAL A N 1
ATOM 913 C CA . VAL A 1 118 ? -6.600 -3.359 1.895 1.00 98.50 118 VAL A CA 1
ATOM 914 C C . VAL A 1 118 ? -5.138 -2.965 1.700 1.00 98.50 118 VAL A C 1
ATOM 916 O O . VAL A 1 118 ? -4.296 -3.820 1.437 1.00 98.50 118 VAL A O 1
ATOM 919 N N . LEU A 1 119 ? -4.828 -1.682 1.860 1.00 98.56 119 LEU A N 1
ATOM 920 C CA . LEU A 1 119 ? -3.467 -1.157 1.872 1.00 98.56 119 LEU A CA 1
ATOM 921 C C . LEU A 1 119 ? -3.140 -0.659 3.282 1.00 98.56 119 LEU A C 1
ATOM 923 O O . LEU A 1 119 ? -3.749 0.290 3.776 1.00 98.56 119 LEU A O 1
ATOM 927 N N . LEU A 1 120 ? -2.170 -1.303 3.926 1.00 98.38 120 LEU A N 1
ATOM 928 C CA . LEU A 1 120 ? -1.662 -0.928 5.240 1.00 98.38 120 LEU A CA 1
ATOM 929 C C . LEU A 1 120 ? -0.337 -0.170 5.101 1.00 98.38 120 LEU A C 1
ATOM 931 O O . LEU A 1 120 ? 0.648 -0.738 4.629 1.00 98.38 120 LEU A O 1
ATOM 935 N N . LEU A 1 121 ? -0.296 1.071 5.587 1.00 96.75 121 LEU A N 1
ATOM 936 C CA . LEU A 1 121 ? 0.929 1.835 5.823 1.00 96.75 121 LEU A CA 1
ATOM 937 C C . LEU A 1 121 ? 1.243 1.799 7.319 1.00 96.75 121 LEU A C 1
ATOM 939 O O . LEU A 1 121 ? 0.635 2.513 8.114 1.00 96.75 121 LEU A O 1
ATOM 943 N N . ASP A 1 122 ? 2.153 0.916 7.708 1.00 95.69 122 ASP A N 1
ATOM 944 C CA . ASP A 1 122 ? 2.440 0.596 9.103 1.00 95.69 122 ASP A CA 1
ATOM 945 C C . ASP A 1 122 ? 3.620 1.420 9.633 1.00 95.69 122 ASP A C 1
ATOM 947 O O . ASP A 1 122 ? 4.688 1.420 9.018 1.00 95.69 122 ASP A O 1
ATOM 951 N N . GLU A 1 123 ? 3.435 2.060 10.790 1.00 93.12 123 GLU A N 1
ATOM 952 C CA . GLU A 1 123 ? 4.434 2.859 11.519 1.00 93.12 123 GLU A CA 1
ATOM 953 C C . GLU A 1 123 ? 5.035 4.006 10.692 1.00 93.12 123 GLU A C 1
ATOM 955 O O . GLU A 1 123 ? 6.252 4.214 10.684 1.00 93.12 123 GLU A O 1
ATOM 960 N N . ILE A 1 124 ? 4.183 4.753 9.981 1.00 91.94 124 ILE A N 1
ATOM 961 C CA . ILE A 1 124 ? 4.616 5.797 9.036 1.00 91.94 124 ILE A CA 1
ATOM 962 C C . ILE A 1 124 ? 5.474 6.891 9.693 1.00 91.94 124 ILE A C 1
ATOM 964 O O . ILE A 1 124 ? 6.329 7.485 9.038 1.00 91.94 124 ILE A O 1
ATOM 968 N N . ASP A 1 125 ? 5.330 7.069 11.009 1.00 90.81 125 ASP A N 1
ATOM 969 C CA . ASP A 1 125 ? 6.129 7.967 11.845 1.00 90.81 125 ASP A CA 1
ATOM 970 C C . ASP A 1 125 ? 7.628 7.626 11.891 1.00 90.81 125 ASP A C 1
ATOM 972 O O . ASP A 1 125 ? 8.426 8.440 12.345 1.00 90.81 125 ASP A O 1
ATOM 976 N N . LYS A 1 126 ? 8.040 6.449 11.400 1.00 90.56 126 LYS A N 1
ATOM 977 C CA . LYS A 1 126 ? 9.457 6.066 11.272 1.00 90.56 126 LYS A CA 1
ATOM 978 C C . LYS A 1 126 ? 10.146 6.608 10.020 1.00 90.56 126 LYS A C 1
ATOM 980 O O . LYS A 1 126 ? 11.348 6.388 9.873 1.00 90.56 126 LYS A O 1
ATOM 985 N N . THR A 1 127 ? 9.405 7.223 9.101 1.00 89.81 127 THR A N 1
ATOM 986 C CA . THR A 1 127 ? 9.958 7.822 7.876 1.00 89.81 127 THR A CA 1
ATOM 987 C C . THR A 1 127 ? 10.247 9.310 8.062 1.00 89.81 127 THR A C 1
ATOM 989 O O . THR A 1 127 ? 9.660 9.951 8.933 1.00 89.81 127 THR A O 1
ATOM 992 N N . GLU A 1 128 ? 11.143 9.853 7.239 1.00 90.31 128 GLU A N 1
ATOM 993 C CA . GLU A 1 128 ? 11.395 11.297 7.156 1.00 90.31 128 GLU A CA 1
ATOM 994 C C . GLU A 1 128 ? 10.121 12.056 6.736 1.00 90.31 128 GLU A C 1
ATOM 996 O O . GLU A 1 128 ? 9.263 11.506 6.042 1.00 90.31 128 GLU A O 1
ATOM 1001 N N . SER A 1 129 ? 9.972 13.314 7.161 1.00 88.94 129 SER A N 1
ATOM 1002 C CA . SER A 1 129 ? 8.735 14.086 6.948 1.00 88.94 129 SER A CA 1
ATOM 1003 C C . SER A 1 129 ? 8.401 14.300 5.470 1.00 88.94 129 SER A C 1
ATOM 1005 O O . SER A 1 129 ? 7.241 14.213 5.086 1.00 88.94 129 SER A O 1
ATOM 1007 N N . ASP A 1 130 ? 9.412 14.506 4.627 1.00 89.38 130 ASP A N 1
ATOM 1008 C CA . ASP A 1 130 ? 9.241 14.646 3.179 1.00 89.38 130 ASP A CA 1
ATOM 1009 C C . ASP A 1 130 ? 8.684 13.366 2.539 1.00 89.38 130 ASP A C 1
ATOM 1011 O O . ASP A 1 130 ? 7.851 13.422 1.636 1.00 89.38 130 ASP A O 1
ATOM 1015 N N . VAL A 1 131 ? 9.107 12.194 3.015 1.00 90.38 131 VAL A N 1
ATOM 1016 C CA . VAL A 1 131 ? 8.551 10.910 2.585 1.00 90.38 131 VAL A CA 1
ATOM 1017 C C . VAL A 1 131 ? 7.094 10.789 3.024 1.00 90.38 131 VAL A C 1
ATOM 1019 O O . VAL A 1 131 ? 6.275 10.341 2.226 1.00 90.38 131 VAL A O 1
ATOM 1022 N N . GLN A 1 132 ? 6.751 11.209 4.245 1.00 90.56 132 GLN A N 1
ATOM 1023 C CA . GLN A 1 132 ? 5.365 11.187 4.727 1.00 90.56 132 GLN A CA 1
ATOM 1024 C C . GLN A 1 132 ? 4.452 12.045 3.846 1.00 90.56 132 GLN A C 1
ATOM 1026 O O . GLN A 1 132 ? 3.437 11.536 3.376 1.00 90.56 132 GLN A O 1
ATOM 1031 N N . ASP A 1 133 ? 4.836 13.294 3.576 1.00 89.88 133 ASP A N 1
ATOM 1032 C CA . ASP A 1 133 ? 4.044 14.228 2.767 1.00 89.88 133 ASP A CA 1
ATOM 1033 C C . ASP A 1 133 ? 3.833 13.690 1.344 1.00 89.88 133 ASP A C 1
ATOM 1035 O O . ASP A 1 133 ? 2.699 13.571 0.885 1.00 89.88 133 ASP A O 1
ATOM 1039 N N . ASN A 1 134 ? 4.904 13.224 0.691 1.00 90.44 134 ASN A N 1
ATOM 1040 C CA . ASN A 1 134 ? 4.808 12.636 -0.649 1.00 90.44 134 ASN A CA 1
ATOM 1041 C C . ASN A 1 134 ? 3.898 11.396 -0.688 1.00 90.44 134 ASN A C 1
ATOM 1043 O O . ASN A 1 134 ? 3.191 11.170 -1.670 1.00 90.44 134 ASN A O 1
ATOM 1047 N N . LEU A 1 135 ? 3.923 10.554 0.353 1.00 92.19 135 LEU A N 1
ATOM 1048 C CA . LEU A 1 135 ? 3.027 9.399 0.433 1.00 92.19 135 LEU A CA 1
ATOM 1049 C C . LEU A 1 135 ? 1.572 9.836 0.614 1.00 92.19 135 LEU A C 1
ATOM 1051 O O . LEU A 1 135 ? 0.688 9.214 0.030 1.00 92.19 135 LEU A O 1
ATOM 1055 N N . LEU A 1 136 ? 1.310 10.878 1.405 1.00 89.94 136 LEU A N 1
ATOM 1056 C CA . LEU A 1 136 ? -0.040 11.404 1.591 1.00 89.94 136 LEU A CA 1
ATOM 1057 C C . LEU A 1 136 ? -0.614 11.955 0.283 1.00 89.94 136 LEU A C 1
ATOM 1059 O O . LEU A 1 136 ? -1.751 11.608 -0.030 1.00 89.94 136 LEU A O 1
ATOM 1063 N N . ASP A 1 137 ? 0.175 12.688 -0.505 1.00 92.50 137 ASP A N 1
ATOM 1064 C CA . ASP A 1 137 ? -0.240 13.197 -1.822 1.00 92.50 137 ASP A CA 1
ATOM 1065 C C . ASP A 1 137 ? -0.658 12.047 -2.758 1.00 92.50 137 ASP A C 1
ATOM 1067 O O . ASP A 1 137 ? -1.753 12.040 -3.322 1.00 92.50 137 ASP A O 1
ATOM 1071 N N . VAL A 1 138 ? 0.171 10.998 -2.845 1.00 95.12 138 VAL A N 1
ATOM 1072 C CA . VAL A 1 138 ? -0.121 9.798 -3.654 1.00 95.12 138 VAL A CA 1
ATOM 1073 C C . VAL A 1 138 ? -1.415 9.110 -3.209 1.00 95.12 138 VAL A C 1
ATOM 1075 O O . VAL A 1 138 ? -2.193 8.629 -4.038 1.00 95.12 138 VAL A O 1
ATOM 1078 N N . LEU A 1 139 ? -1.656 9.030 -1.898 1.00 94.62 139 LEU A N 1
ATOM 1079 C CA . LEU A 1 139 ? -2.867 8.423 -1.345 1.00 94.62 139 LEU A CA 1
ATOM 1080 C C . LEU A 1 139 ? -4.098 9.324 -1.486 1.00 94.62 139 LEU A C 1
ATOM 1082 O O . LEU A 1 139 ? -5.212 8.807 -1.518 1.00 94.62 139 LEU A O 1
ATOM 1086 N N . GLU A 1 140 ? -3.945 10.642 -1.546 1.00 92.12 140 GLU A N 1
ATOM 1087 C CA . GLU A 1 140 ? -5.059 11.561 -1.769 1.00 92.12 140 GLU A CA 1
ATOM 1088 C C . GLU A 1 140 ? -5.555 11.466 -3.216 1.00 92.12 140 GLU A C 1
ATOM 1090 O O . GLU A 1 140 ? -6.748 11.213 -3.450 1.00 92.12 140 GLU A O 1
ATOM 1095 N N . ASP A 1 141 ? -4.627 11.551 -4.169 1.00 94.56 141 ASP A N 1
ATOM 1096 C CA . ASP A 1 141 ? -4.935 11.525 -5.599 1.00 94.56 141 ASP A CA 1
ATOM 1097 C C . ASP A 1 141 ? -5.215 10.106 -6.126 1.00 94.56 141 ASP A C 1
ATOM 1099 O O . ASP A 1 141 ? -5.856 9.931 -7.165 1.00 94.56 141 ASP A O 1
ATOM 1103 N N . MET A 1 142 ? -4.812 9.071 -5.377 1.00 97.06 142 MET A N 1
ATOM 1104 C CA . MET A 1 142 ? -4.812 7.666 -5.811 1.00 97.06 142 MET A CA 1
ATOM 1105 C C . MET A 1 142 ? -4.034 7.453 -7.110 1.00 97.06 142 MET A C 1
ATOM 1107 O O . MET A 1 142 ? -4.404 6.623 -7.949 1.00 97.06 142 MET A O 1
ATOM 1111 N N . GLU A 1 143 ? -2.948 8.201 -7.277 1.00 97.38 143 GLU A N 1
ATOM 1112 C CA . GLU A 1 143 ? -2.059 8.069 -8.416 1.00 97.38 143 GLU A CA 1
ATOM 1113 C C . GLU A 1 143 ? -0.612 8.411 -8.069 1.00 97.38 143 GLU A C 1
ATOM 1115 O O . GLU A 1 143 ? -0.326 9.113 -7.105 1.00 97.38 143 GLU A O 1
ATOM 1120 N N . PHE A 1 144 ? 0.320 7.917 -8.877 1.00 97.00 144 PHE A N 1
ATOM 1121 C CA . PHE A 1 144 ? 1.703 8.385 -8.871 1.00 97.00 144 PHE A CA 1
ATOM 1122 C C . PHE A 1 144 ? 2.266 8.374 -10.289 1.00 97.00 144 PHE A C 1
ATOM 1124 O O . PHE A 1 144 ? 1.803 7.631 -11.155 1.00 97.00 144 PHE A O 1
ATOM 1131 N N . THR A 1 145 ? 3.293 9.186 -10.527 1.00 96.00 145 THR A N 1
ATOM 1132 C CA . THR A 1 145 ? 3.937 9.284 -11.842 1.00 96.00 145 THR A CA 1
ATOM 1133 C C . THR A 1 145 ? 5.280 8.567 -11.853 1.00 96.00 145 THR A C 1
ATOM 1135 O O . THR A 1 145 ? 6.148 8.833 -11.023 1.00 96.00 145 THR A O 1
ATOM 1138 N N . ILE A 1 146 ? 5.463 7.694 -12.839 1.00 95.75 146 ILE A N 1
ATOM 1139 C CA . ILE A 1 146 ? 6.733 7.064 -13.177 1.00 95.75 146 ILE A CA 1
ATOM 1140 C C . ILE A 1 146 ? 7.495 8.012 -14.095 1.00 95.75 146 ILE A C 1
ATOM 1142 O O . ILE A 1 146 ? 7.181 8.162 -15.280 1.00 95.75 146 ILE A O 1
ATOM 1146 N N . ARG A 1 147 ? 8.506 8.677 -13.540 1.00 92.44 147 ARG A N 1
ATOM 1147 C CA . ARG A 1 147 ? 9.200 9.783 -14.212 1.00 92.44 147 ARG A CA 1
ATOM 1148 C C . ARG A 1 147 ? 9.989 9.332 -15.440 1.00 92.44 147 ARG A C 1
ATOM 1150 O O . ARG A 1 147 ? 10.075 10.077 -16.409 1.00 92.44 147 ARG A O 1
ATOM 1157 N N . GLU A 1 148 ? 10.536 8.120 -15.426 1.00 93.44 148 GLU A N 1
ATOM 1158 C CA . GLU A 1 148 ? 11.392 7.586 -16.492 1.00 93.44 148 GLU A CA 1
ATOM 1159 C C . GLU A 1 148 ? 10.654 7.387 -17.819 1.00 93.44 148 GLU A C 1
ATOM 1161 O O . GLU A 1 148 ? 11.279 7.435 -18.878 1.00 93.44 148 GLU A O 1
ATOM 1166 N N . VAL A 1 149 ? 9.340 7.165 -17.761 1.00 95.25 149 VAL A N 1
ATOM 1167 C CA . VAL A 1 149 ? 8.476 6.973 -18.937 1.00 95.25 149 VAL A CA 1
ATOM 1168 C C . VAL A 1 149 ? 7.374 8.022 -19.051 1.00 95.25 149 VAL A C 1
ATOM 1170 O O . VAL A 1 149 ? 6.625 8.002 -20.024 1.00 95.25 149 VAL A O 1
ATOM 1173 N N . ASN A 1 150 ? 7.303 8.956 -18.097 1.00 95.31 150 ASN A N 1
ATOM 1174 C CA . ASN A 1 150 ? 6.251 9.963 -17.994 1.00 95.31 150 ASN A CA 1
ATOM 1175 C C . ASN A 1 150 ? 4.843 9.339 -18.059 1.00 95.31 150 ASN A C 1
ATOM 1177 O O . ASN A 1 150 ? 3.987 9.786 -18.823 1.00 95.31 150 ASN A O 1
ATOM 1181 N N . ASP A 1 151 ? 4.644 8.275 -17.279 1.00 96.25 151 ASP A N 1
ATOM 1182 C CA . ASP A 1 151 ? 3.386 7.532 -17.199 1.00 96.25 151 ASP A CA 1
ATOM 1183 C C . ASP A 1 151 ? 2.785 7.664 -15.797 1.00 96.25 151 ASP A C 1
ATOM 1185 O O . ASP A 1 151 ? 3.505 7.594 -14.799 1.00 96.25 151 ASP A O 1
ATOM 1189 N N . THR A 1 152 ? 1.472 7.856 -15.712 1.00 97.56 152 THR A N 1
ATOM 1190 C CA . THR A 1 152 ? 0.757 8.050 -14.447 1.00 97.56 152 THR A CA 1
ATOM 1191 C C . THR A 1 152 ? -0.048 6.801 -14.123 1.00 97.56 152 THR A C 1
ATOM 1193 O O . THR A 1 152 ? -0.998 6.447 -14.821 1.00 97.56 152 THR A O 1
ATOM 1196 N N . ILE A 1 153 ? 0.307 6.148 -13.020 1.00 97.94 153 ILE A N 1
ATOM 1197 C CA . ILE A 1 153 ? -0.383 4.966 -12.516 1.00 97.94 153 ILE A CA 1
ATOM 1198 C C . ILE A 1 153 ? -1.498 5.415 -11.583 1.00 97.94 153 ILE A C 1
ATOM 1200 O O . ILE A 1 153 ? -1.228 5.881 -10.481 1.00 97.94 153 ILE A O 1
ATOM 1204 N N . LYS A 1 154 ? -2.745 5.238 -12.022 1.00 98.25 154 LYS A N 1
ATOM 1205 C CA . LYS A 1 154 ? -3.958 5.452 -11.223 1.00 98.25 154 LYS A CA 1
ATOM 1206 C C . LYS A 1 154 ? -4.436 4.148 -10.602 1.00 98.25 154 LYS A C 1
ATOM 1208 O O . LYS A 1 154 ? -4.328 3.096 -11.234 1.00 98.25 154 LYS A O 1
ATOM 1213 N N . ALA A 1 155 ? -5.008 4.222 -9.403 1.00 98.19 155 ALA A N 1
ATOM 1214 C CA . ALA A 1 155 ? -5.669 3.076 -8.794 1.00 98.19 155 ALA A CA 1
ATOM 1215 C C . ALA A 1 155 ? -6.846 2.597 -9.663 1.00 98.19 155 ALA A C 1
ATOM 1217 O O . ALA A 1 155 ? -7.751 3.377 -9.962 1.00 98.19 155 ALA A O 1
ATOM 1218 N N . ILE A 1 156 ? -6.836 1.318 -10.054 1.00 98.00 156 ILE A N 1
ATOM 1219 C CA . ILE A 1 156 ? -7.940 0.675 -10.784 1.00 98.00 156 ILE A CA 1
ATOM 1220 C C . ILE A 1 156 ? -9.157 0.572 -9.860 1.00 98.00 156 ILE A C 1
ATOM 1222 O O . ILE A 1 156 ? -10.238 1.047 -10.195 1.00 98.00 156 ILE A O 1
ATOM 1226 N N . GLU A 1 157 ? -8.948 0.008 -8.669 1.00 97.06 157 GLU A N 1
ATOM 1227 C CA . GLU A 1 157 ? -9.916 -0.056 -7.576 1.00 97.06 157 GLU A CA 1
ATOM 1228 C C . GLU A 1 157 ? -9.330 0.654 -6.352 1.00 97.06 157 GLU A C 1
ATOM 1230 O O . GLU A 1 157 ? -8.220 0.342 -5.918 1.00 97.06 157 GLU A O 1
ATOM 1235 N N . ARG A 1 158 ? -10.065 1.612 -5.771 1.00 97.06 158 ARG A N 1
ATOM 1236 C CA . ARG A 1 158 ? -9.568 2.403 -4.631 1.00 97.06 158 ARG A CA 1
ATOM 1237 C C . ARG A 1 158 ? -9.425 1.506 -3.390 1.00 97.06 158 ARG A C 1
ATOM 1239 O O . ARG A 1 158 ? -10.441 1.004 -2.885 1.00 97.06 158 ARG A O 1
ATOM 1246 N N . PRO A 1 159 ? -8.203 1.286 -2.868 1.00 97.94 159 PRO A N 1
ATOM 1247 C CA . PRO A 1 159 ? -8.000 0.385 -1.740 1.00 97.94 159 PRO A CA 1
ATOM 1248 C C . PRO A 1 159 ? -8.628 0.943 -0.458 1.00 97.94 159 PRO A C 1
ATOM 1250 O O . PRO A 1 159 ? -8.836 2.147 -0.303 1.00 97.94 159 PRO A O 1
ATOM 1253 N N . ILE A 1 160 ? -8.922 0.061 0.496 1.00 98.06 160 ILE A N 1
ATOM 1254 C CA . ILE A 1 160 ? -9.191 0.478 1.876 1.00 98.06 160 ILE A CA 1
ATOM 1255 C C . ILE A 1 160 ? -7.843 0.796 2.517 1.00 98.06 160 ILE A C 1
ATOM 1257 O O . ILE A 1 160 ? -7.030 -0.105 2.710 1.00 98.06 160 ILE A O 1
ATOM 1261 N N . ILE A 1 161 ? -7.601 2.065 2.837 1.00 98.00 161 ILE A N 1
ATOM 1262 C CA . ILE A 1 161 ? -6.300 2.511 3.342 1.00 98.00 161 ILE A CA 1
ATOM 1263 C C . ILE A 1 161 ? -6.337 2.625 4.860 1.00 98.00 161 ILE A C 1
ATOM 1265 O O . ILE A 1 161 ? -7.112 3.406 5.416 1.00 98.00 161 ILE A O 1
ATOM 1269 N N . ILE A 1 162 ? -5.453 1.878 5.514 1.00 97.56 162 ILE A N 1
ATOM 1270 C CA . ILE A 1 162 ? -5.203 1.956 6.950 1.00 97.56 162 ILE A CA 1
ATOM 1271 C C . ILE A 1 162 ? -3.778 2.460 7.154 1.00 97.56 162 ILE A C 1
ATOM 1273 O O . ILE A 1 162 ? -2.826 1.868 6.654 1.00 97.56 162 ILE A O 1
ATOM 1277 N N . ILE A 1 163 ? -3.627 3.542 7.908 1.00 96.44 163 ILE A N 1
ATOM 1278 C CA . ILE A 1 163 ? -2.330 4.119 8.261 1.00 96.44 163 ILE A CA 1
ATOM 1279 C C . ILE A 1 163 ? -2.161 3.964 9.766 1.00 96.44 163 ILE A C 1
ATOM 1281 O O . ILE A 1 163 ? -3.066 4.308 10.525 1.00 96.44 163 ILE A O 1
ATOM 1285 N N . THR A 1 164 ? -1.021 3.459 10.222 1.00 95.06 164 THR A N 1
ATOM 1286 C CA . THR A 1 164 ? -0.710 3.382 11.652 1.00 95.06 164 THR A CA 1
ATOM 1287 C C . THR A 1 164 ? 0.452 4.304 11.983 1.00 95.06 164 THR A C 1
ATOM 1289 O O . THR A 1 164 ? 1.398 4.465 11.212 1.00 95.06 164 THR A O 1
ATOM 1292 N N . SER A 1 165 ? 0.367 4.925 13.154 1.00 92.00 165 SER A N 1
ATOM 1293 C CA . SER A 1 165 ? 1.441 5.731 13.718 1.00 92.00 165 SER A CA 1
ATOM 1294 C C . SER A 1 165 ? 1.500 5.515 15.225 1.00 92.00 165 SER A C 1
ATOM 1296 O O . SER A 1 165 ? 0.466 5.414 15.898 1.00 92.00 165 SER A O 1
ATOM 1298 N N . ASN A 1 166 ? 2.711 5.396 15.765 1.00 85.56 166 ASN A N 1
ATOM 1299 C CA . ASN A 1 166 ? 2.913 5.360 17.215 1.00 85.56 166 ASN A CA 1
ATOM 1300 C C . ASN A 1 166 ? 3.053 6.769 17.808 1.00 85.56 166 ASN A C 1
ATOM 1302 O O . ASN A 1 166 ? 2.995 6.927 19.030 1.00 85.56 166 ASN A O 1
ATOM 1306 N N . ALA A 1 167 ? 3.181 7.797 16.968 1.00 73.88 167 ALA A N 1
ATOM 1307 C CA . ALA A 1 167 ? 3.211 9.175 17.418 1.00 73.88 167 ALA A CA 1
ATOM 1308 C C . ALA A 1 167 ? 1.826 9.599 17.937 1.00 73.88 167 ALA A C 1
ATOM 1310 O O . ALA A 1 167 ? 0.798 9.474 17.262 1.00 73.88 167 ALA A O 1
ATOM 1311 N N . LYS A 1 168 ? 1.792 10.148 19.155 1.00 59.53 168 LYS A N 1
ATOM 1312 C CA . LYS A 1 168 ? 0.663 10.959 19.623 1.00 59.53 168 LYS A CA 1
ATOM 1313 C C . LYS A 1 168 ? 0.719 12.252 18.812 1.00 59.53 168 LYS A C 1
ATOM 1315 O O . LYS A 1 168 ? 1.575 13.084 19.070 1.00 59.53 168 LYS A O 1
ATOM 1320 N N . ARG A 1 169 ? -0.103 12.342 17.764 1.00 53.44 169 ARG A N 1
ATOM 1321 C CA . ARG A 1 169 ? -0.171 13.475 16.826 1.00 53.44 169 ARG A CA 1
ATOM 1322 C C . ARG A 1 169 ? -0.062 14.823 17.569 1.00 53.44 169 ARG A C 1
ATOM 1324 O O . ARG A 1 169 ? -0.931 15.121 18.380 1.00 53.44 169 ARG A O 1
ATOM 1331 N N . GLU A 1 170 ? 0.902 15.651 17.188 1.00 42.91 170 GLU A N 1
ATOM 1332 C CA . GLU A 1 170 ? 0.579 16.907 16.505 1.00 42.91 170 GLU A CA 1
ATOM 1333 C C . GLU A 1 170 ? 1.073 16.708 15.066 1.00 42.91 170 GLU A C 1
ATOM 1335 O O . GLU A 1 170 ? 2.267 16.552 14.839 1.00 42.91 170 GLU A O 1
ATOM 1340 N N . LEU A 1 171 ? 0.164 16.567 14.097 1.00 50.12 171 LEU A N 1
ATOM 1341 C CA . LEU A 1 171 ? 0.544 16.706 12.689 1.00 50.12 171 LEU A CA 1
ATOM 1342 C C . LEU A 1 171 ? 0.092 18.116 12.357 1.00 50.12 171 LEU A C 1
ATOM 1344 O O . LEU A 1 171 ? -1.111 18.387 12.432 1.00 50.12 171 LEU A O 1
ATOM 1348 N N . SER A 1 172 ? 1.091 18.931 12.035 1.00 52.41 172 SER A N 1
ATOM 1349 C CA . SER A 1 172 ? 1.018 20.335 11.644 1.00 52.41 172 SER A CA 1
ATOM 1350 C C . SER A 1 172 ? 0.607 21.282 12.778 1.00 52.41 172 SER A C 1
ATOM 1352 O O . SER A 1 172 ? -0.578 21.475 13.037 1.00 52.41 172 SER A O 1
ATOM 1354 N N . ASP A 1 173 ? 1.602 21.918 13.402 1.00 42.75 173 ASP A N 1
ATOM 1355 C CA . ASP A 1 173 ? 1.446 23.322 13.801 1.00 42.75 173 ASP A CA 1
ATOM 1356 C C . ASP A 1 173 ? 1.711 24.146 12.516 1.00 42.75 173 ASP A C 1
ATOM 1358 O O . ASP A 1 173 ? 2.690 23.838 11.822 1.00 42.75 173 ASP A O 1
ATOM 1362 N N . PRO A 1 174 ? 0.805 25.053 12.103 1.00 40.59 174 PRO A N 1
ATOM 1363 C CA . PRO A 1 174 ? 0.934 25.838 10.871 1.00 40.59 174 PRO A CA 1
ATOM 1364 C C . PRO A 1 174 ? 2.159 26.762 10.823 1.00 40.59 174 PRO A C 1
ATOM 1366 O O . PRO A 1 174 ? 2.660 27.179 11.891 1.00 40.59 174 PRO A O 1
#

Nearest PDB structures (foldseek):
  8kg6-assembly1_3  TM=7.375E-01  e=4.191E-06  Saccharomyces cerevisiae S288C
  8p63-assembly1_3  TM=6.419E-01  e=6.642E-06  Saccharomyces cerevisiae
  7qhs-assembly1_3  TM=7.200E-01  e=3.675E-05  Saccharomyces cerevisiae
  8b9d-assembly1_3  TM=7.036E-01  e=4.192E-05  Homo sapiens
  8xgc-assembly1_4  TM=6.752E-01  e=9.233E-05  Saccharomyces cerevisiae

Foldseek 3Di:
DPQQQQPFDPVDDQDPVNSVVLSVCVVVLHAAEDEAAPPPCLVVVLVRVCVSVVFAEQEDEDAQPDALVLQAKDFQVVVLVVCVVPNCVPPPDDSPDRVSRIDGHSLNCCQPDLDAHAYEAEANVNYDPVSVVSNVVCLVQQWDADPVVRDIRHRNHRYHHRYYHHDPDPDDPD

Radius of gyration: 18.29 Å; Cα contacts (8 Å, |Δi|>4): 272; chains: 1; bounding box: 49×43×46 Å

Solvent-accessible surface area (backbone atoms only — not comparable to full-atom values): 10053 Å² total; per-residue (Å²): 127,86,77,82,69,61,85,59,53,103,88,46,95,61,51,72,68,58,36,50,53,53,41,48,28,58,75,67,69,41,75,42,78,42,66,42,67,86,91,74,47,65,71,53,51,52,56,49,47,15,62,71,68,75,31,53,73,34,68,39,74,50,40,69,83,64,53,55,58,51,41,36,38,41,75,43,58,67,60,42,53,49,34,67,74,73,54,35,89,90,75,75,52,50,83,85,45,70,72,74,32,52,46,66,15,38,52,35,48,45,23,67,23,94,57,59,28,30,36,34,37,38,39,48,70,46,35,53,69,70,40,47,52,56,49,49,52,30,65,71,72,41,36,50,71,44,75,94,76,74,44,74,53,55,38,72,26,79,47,46,38,37,36,28,28,61,54,79,78,81,80,75,83,134

Mean predicted aligned error: 5.77 Å

Sequence (174 aa):
MASSQFQGTDQYYLSPELGAIVNMAIAMEKPLLLTGEPGTGKTQLAFEIARSLGMDLEVLRAKSTIRGEEACYVQDTVLRLNDARFGTAQTGRDVNQFYDYVIWGPIGRAFRAEKRCVLLLDEIDKTESDVQDNLLDVLEDMEFTIREVNDTIKAIERPIIIITSNAKRELSDP

Secondary structure (DSSP, 8-state):
--------BTTB---HHHHHHHHHHHHHT--EEEE-STTSSHHHHHHHHHHHHT--EEEEE--TT--HHHHHEEE-HHHHHHHHHH-STTT---TT-GGGGEEEPHHHHHHT-SS--EEEEE-GGGS-HHHHHHHHHHHHHTEEEETTTTEEEE-SS--EEEEEE-S-------

=== Feature glossary ===
The record interleaves many kinds of information about one protein. Here is each kind framed as the question it answers.

Q: What does the local fold look like, residue by residue?
A: A 3Di character summarizes, for each residue, the relative orientation of the Cα frame of its nearest spatial neighbor. Because it encodes fold topology rather than chemistry, 3Di alignments detect remote structural similarity that sequence alignment misses.

Q: Which residues are in helices, strands, or loops?
A: Secondary structure is the local, repeating backbone conformation. DSSP classifies it into eight states by reading the hydrogen-bond network: three helix types (H, G, I), two β types (E, B), two non-regular types (T, S), and unstructured coil (-).

Q: How big and how compact is the whole molecule?
A: Three whole-structure scalars: the radius of gyration (RMS distance of Cα from centroid, in Å), the count of Cα–Cα contacts (pairs closer than 8 Å and separated by more than four residues in sequence — i.e. tertiary, not local, contacts), and the bounding-box dimensions. Together they distinguish compact globular folds from extended fibres or disordered chains.

Q: How confident is the AlphaFold model at each residue?
A: For AlphaFold models, the B-factor field carries pLDDT — the model's own estimate of local accuracy on a 0–100 scale. Regions with pLDDT<50 should be treated as essentially unmodeled; they often correspond to intrinsically disordered segments.

Q: What family and function is it annotated with?
A: Functional annotations link the protein to curated databases. InterPro entries identify conserved domains and families by matching the sequence against member-database signatures (Pfam, PROSITE, CDD, …). Gene Ontology (GO) terms describe molecular function, biological process, and cellular component in a controlled vocabulary. CATH places the structure in a hierarchical fold classification (Class/Architecture/Topology/Homologous-superfamily). The organism is the source species.

Q: What known structures does this most resemble?
A: Nearest PDB neighbors are the top structural matches found by Foldseek when searching this structure against the entire Protein Data Bank. Each hit reports a TM-score (0 to 1; >0.5 almost always implies the same fold) and an E-value. These are *structural* homologs — they may share no detectable sequence similarity.

Q: Which residues are buried vs exposed?
A: Solvent-accessible surface area (SASA) is the area in Å² traced out by the centre of a 1.4 Å probe sphere (a water molecule) rolled over the protein's van der Waals surface (Shrake–Rupley / Lee–Richards construction). Buried residues have near-zero SASA; fully exposed residues can exceed 200 Å². The total SASA scales roughly with the number of surface residues.

Q: What are the backbone torsion angles?
A: φ (phi) and ψ (psi) are the two rotatable backbone dihedrals per residue: φ is the C(i-1)–N–Cα–C torsion, ψ is the N–Cα–C–N(i+1) torsion, both in degrees on (−180°, 180°]. α-helical residues cluster near (−60°, −45°); β-strand residues near (−120°, +130°). A Ramachandran plot is simply a scatter of (φ, ψ) for every residue.

Q: Are the domains correctly placed relative to each other?
A: Predicted aligned error is AlphaFold's pairwise confidence. Unlike pLDDT (per-residue), PAE is per-residue-pair and captures whether two parts of the structure are correctly placed relative to each other. Units are ångströms of expected positional error.

Q: What if only a Cα trace is available?
A: P-SEA three-state annotation labels each residue as helix, strand, or coil based purely on the geometry of the Cα trace. It serves as a fallback when the full backbone (and thus DSSP) is unavailable.

Q: What is the amino-acid chain?
A: This is the polypeptide sequence — one letter per residue, N-terminus first. Length ranges from a few dozen residues for small domains to over a thousand for large multi-domain proteins.

Q: What do the rendered images show?
A: The six renders are orthographic views along the three Cartesian axes in both directions. Representation (cartoon, sticks, or surface) and color scheme (sequence-rainbow or by-chain) vary across proteins so the training set covers all the common visualization conventions.

Q: What do the diagnostic plots show?
A: Plot images: a contact map (which residues are close in 3D, as an N×N binary image), a Ramachandran scatter (backbone torsion angles, 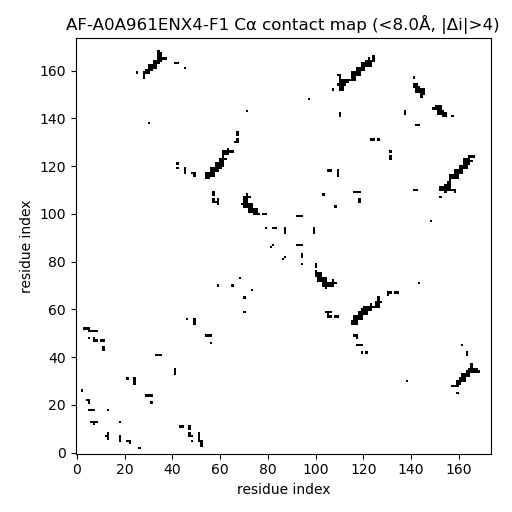revealing secondary-structure composition at a glance), and — for AlphaFold structures — a PAE heatmap (pairwise prediction confidence).

Q: How mobile is each atom in the crystal?
A: B-factor (Debye–Waller factor) reflects atomic displacement in the crystal lattice. It is an experimental observable (units Å²), not a prediction; low values mean the atom is pinned down, high values mean it moves or is heterogeneous across the crystal.

Q: Where is each backbone atom in 3D?
A: The mmCIF table is the protein's shape written out atom by atom. For each backbone N, Cα, C, and carbonyl O, it records an (x, y, z) coordinate triple in Å plus the residue type, chain letter, and residue number.